Protein AF-A0A8S4QFK3-F1 (afdb_monomer)

Sequence (182 aa):
MARINTDIKVITSDFGVYIEEIRQGKLVLELCLGRWEDFDSLKEDFSSWMKATQQFLKGELSVETSLQEKRDQLLKYQTKHEEILKKQGDLDNISGKAQGLLQTSHTITQLTTNYQALISMSKEILRKLESYYGDHDKYDMHQKEFITWSETTKLNLLTLQDGVASKDDVGTKLAKLQAMQS

Foldseek 3Di:
DVVVVVVVVVVVVVVVVVVVVVVVVVVVVVVLVVLVVVLVVLLVVLVVVLVVLVCVLPPPPDPDDDLVVLVVVLVVLVVSLVVLVVCVVSLVVSVVSCVVSVDDPPVSVVSVVSSVVSNVSSVVSSVVSVVVSVVVVVVVVVVVVVVVLVVVVVVVVVVLVPDDDDPVSVVVVVVVVVVNVD

Solvent-accessible surface area (backbone atoms only — not comparable to full-atom values): 10123 Å² total; per-residue (Å²): 109,71,66,60,57,50,51,53,51,51,52,54,48,53,51,52,50,52,54,51,52,51,52,50,53,50,51,52,51,55,53,52,50,52,54,48,53,54,47,52,51,53,51,50,52,52,53,50,52,51,51,53,50,53,47,53,70,69,71,66,80,66,84,64,89,47,76,64,58,47,51,55,48,48,53,50,52,50,53,50,44,53,54,55,62,61,47,50,60,57,54,52,51,53,46,55,51,34,61,77,64,80,50,58,71,66,59,48,52,50,52,50,52,54,50,52,50,50,53,50,51,50,52,53,50,50,54,49,50,52,48,55,49,56,54,45,55,53,49,54,50,52,51,50,52,50,50,52,50,52,53,51,50,52,53,51,52,51,57,61,67,72,54,78,91,42,81,69,53,54,54,52,52,52,54,54,54,56,64,72,74,111

Mean predicted aligned error: 12.56 Å

Radius of gyration: 38.55 Å; Cα contacts (8 Å, |Δi|>4): 50; chains: 1; boun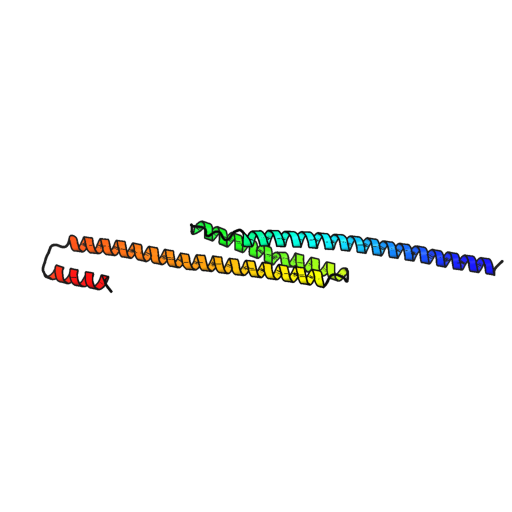ding box: 87×22×128 Å

Secondary structure (DSSP, 8-state):
-HHHHHHHHHHHHHHHHHHHHHHHHHHHHHHHHHHHHHHHHHHHHHHHHHHHHHHHHHH-----SSHHHHHHHHHHHHHHHHHHHHTHHHHHHHHHHHHHTT--HHHHHHHHHHHHHHHHHHHHHHHHHHHHHHHHHHHHHHHHHHHHHHHHHHHHHHHHHHS---HHHHHHHHHHHHHT--

pLDDT: mean 82.57, std 13.34, range [39.94, 97.12]

Nearest PDB structures (foldseek):
  3uum-assembly2_B  TM=8.202E-01  e=1.448E-01  Rattus norvegicus
  7ank-assembly1_A  TM=5.795E-01  e=1.719E-01  Homo sapiens
  3uun-assembly3_A  TM=5.774E-01  e=7.569E-01  Homo sapiens
  5j1i-assembly1_A  TM=5.671E-01  e=1.066E+00  Homo sapiens

Structure (mmCIF, N/CA/C/O backbone):
data_AF-A0A8S4QFK3-F1
#
_entry.id   AF-A0A8S4QFK3-F1
#
loop_
_atom_site.group_PDB
_atom_site.id
_atom_site.type_symbol
_atom_site.label_atom_id
_atom_site.label_alt_id
_atom_site.label_comp_id
_atom_site.label_asym_id
_atom_site.label_entity_id
_atom_site.label_seq_id
_atom_site.pdbx_PDB_ins_code
_atom_site.Cartn_x
_atom_site.Cartn_y
_atom_site.Cartn_z
_atom_site.occupancy
_atom_site.B_iso_or_equiv
_atom_site.auth_seq_id
_atom_site.auth_comp_id
_atom_site.auth_asym_id
_atom_site.auth_atom_id
_atom_site.pdbx_PDB_model_num
ATOM 1 N N . MET A 1 1 ? 44.178 5.356 -60.355 1.00 62.81 1 MET A N 1
ATOM 2 C CA . MET A 1 1 ? 42.944 4.553 -60.502 1.00 62.81 1 MET A CA 1
ATOM 3 C C . MET A 1 1 ? 42.789 3.499 -59.405 1.00 62.81 1 MET A C 1
ATOM 5 O O . MET A 1 1 ? 41.830 3.607 -58.659 1.00 62.81 1 MET A O 1
ATOM 9 N N . ALA A 1 2 ? 43.719 2.548 -59.224 1.00 76.81 2 ALA A N 1
ATOM 10 C CA . ALA A 1 2 ? 43.589 1.499 -58.194 1.00 76.81 2 ALA A CA 1
ATOM 11 C C . ALA A 1 2 ? 43.479 2.035 -56.750 1.00 76.81 2 ALA A C 1
ATOM 13 O O . ALA A 1 2 ? 42.593 1.615 -56.020 1.00 76.81 2 ALA A O 1
ATOM 14 N N . ARG A 1 3 ? 44.314 3.016 -56.370 1.00 82.94 3 ARG A N 1
ATOM 15 C CA . ARG A 1 3 ? 44.294 3.613 -55.020 1.00 82.94 3 ARG A CA 1
ATOM 16 C C . ARG A 1 3 ? 42.972 4.321 -54.696 1.00 82.94 3 ARG A C 1
ATOM 18 O O . ARG A 1 3 ? 42.375 4.034 -53.677 1.00 82.94 3 ARG A O 1
ATOM 25 N N . ILE A 1 4 ? 42.462 5.126 -55.632 1.00 88.06 4 ILE A N 1
ATOM 26 C CA . ILE A 1 4 ? 41.161 5.811 -55.509 1.00 88.06 4 ILE A CA 1
ATOM 27 C C . ILE A 1 4 ? 40.020 4.799 -55.322 1.00 88.06 4 ILE A C 1
ATOM 29 O O . ILE A 1 4 ? 39.132 5.018 -54.511 1.00 88.06 4 ILE A O 1
ATOM 33 N N . ASN A 1 5 ? 40.051 3.671 -56.039 1.00 87.81 5 ASN A N 1
ATOM 34 C CA . ASN A 1 5 ? 39.028 2.633 -55.901 1.00 87.81 5 ASN A CA 1
ATOM 35 C C . ASN A 1 5 ? 39.096 1.922 -54.536 1.00 87.81 5 ASN A C 1
ATOM 37 O O . ASN A 1 5 ? 38.069 1.533 -53.988 1.00 87.81 5 ASN A O 1
ATOM 41 N N . THR A 1 6 ? 40.298 1.764 -53.976 1.00 89.69 6 THR A N 1
ATOM 42 C CA . THR A 1 6 ? 40.486 1.269 -52.606 1.00 89.69 6 THR A CA 1
ATOM 43 C C . THR A 1 6 ? 39.965 2.275 -51.582 1.00 89.69 6 THR A C 1
ATOM 45 O O . THR A 1 6 ? 39.194 1.887 -50.710 1.00 89.69 6 THR A O 1
ATOM 48 N N . ASP A 1 7 ? 40.306 3.557 -51.725 1.00 89.81 7 ASP A N 1
ATOM 49 C CA . ASP A 1 7 ? 39.873 4.619 -50.809 1.00 89.81 7 ASP A CA 1
ATOM 50 C C . ASP A 1 7 ? 38.337 4.757 -50.805 1.00 89.81 7 ASP A C 1
ATOM 52 O O . ASP A 1 7 ? 37.721 4.821 -49.744 1.00 89.81 7 ASP A O 1
ATOM 56 N N . ILE A 1 8 ? 37.691 4.692 -51.980 1.00 91.25 8 ILE A N 1
ATOM 57 C CA . ILE A 1 8 ? 36.221 4.682 -52.109 1.00 91.25 8 ILE A CA 1
ATOM 58 C C . ILE A 1 8 ? 35.603 3.480 -51.382 1.00 91.25 8 ILE A C 1
ATOM 60 O O . ILE A 1 8 ? 34.583 3.634 -50.708 1.00 91.25 8 ILE A O 1
ATOM 64 N N . LYS A 1 9 ? 36.200 2.285 -51.492 1.00 91.56 9 LYS A N 1
ATOM 65 C CA . LYS A 1 9 ? 35.706 1.087 -50.792 1.00 91.56 9 LYS A CA 1
ATOM 66 C C . LYS A 1 9 ? 35.802 1.223 -49.275 1.00 91.56 9 LYS A C 1
ATOM 68 O O . LYS A 1 9 ? 34.844 0.863 -48.598 1.00 91.56 9 LYS A O 1
ATOM 73 N N . VAL A 1 10 ? 36.920 1.739 -48.761 1.00 93.44 10 VAL A N 1
ATOM 74 C CA . VAL A 1 10 ? 37.117 1.960 -47.317 1.00 93.44 10 VAL A CA 1
ATOM 75 C C . VAL A 1 10 ? 36.086 2.955 -46.798 1.00 93.44 10 VAL A C 1
ATOM 77 O O . VAL A 1 10 ? 35.313 2.618 -45.912 1.00 93.44 10 VAL A O 1
ATOM 80 N N . ILE A 1 11 ? 35.976 4.118 -47.442 1.00 92.88 11 ILE A N 1
ATOM 81 C CA . ILE A 1 11 ? 35.018 5.158 -47.052 1.00 92.88 11 ILE A CA 1
ATOM 82 C C . ILE A 1 11 ? 33.577 4.624 -47.077 1.00 92.88 11 ILE A C 1
ATOM 84 O O . ILE A 1 11 ? 32.814 4.864 -46.148 1.00 92.88 11 ILE A O 1
ATOM 88 N N . THR A 1 12 ? 33.198 3.865 -48.110 1.00 92.88 12 THR A N 1
ATOM 89 C CA . THR A 1 12 ? 31.848 3.277 -48.206 1.00 92.88 12 THR A CA 1
ATOM 90 C C . THR A 1 12 ? 31.585 2.269 -47.084 1.00 92.88 12 THR A C 1
ATOM 92 O O . THR A 1 12 ? 30.484 2.235 -46.538 1.00 92.88 12 THR A O 1
ATOM 95 N N . SER A 1 13 ? 32.590 1.463 -46.728 1.00 94.69 13 SER A N 1
ATOM 96 C CA . SER A 1 13 ? 32.510 0.527 -45.605 1.00 94.69 13 SER A CA 1
ATOM 97 C C . SER A 1 13 ? 32.336 1.267 -44.280 1.00 94.69 13 SER A C 1
ATOM 99 O O . SER A 1 13 ? 31.418 0.949 -43.528 1.00 94.69 13 SER A O 1
ATOM 101 N N . ASP A 1 14 ? 33.162 2.280 -44.023 1.00 94.88 14 ASP A N 1
ATOM 102 C CA . ASP A 1 14 ? 33.124 3.064 -42.786 1.00 94.88 14 ASP A CA 1
ATOM 103 C C . ASP A 1 14 ? 31.784 3.794 -42.638 1.00 94.88 14 ASP A C 1
ATOM 105 O O . ASP A 1 14 ? 31.151 3.722 -41.587 1.00 94.88 14 ASP A O 1
ATOM 109 N N . PHE A 1 15 ? 31.277 4.415 -43.710 1.00 94.69 15 PHE A N 1
ATOM 110 C CA . PHE A 1 15 ? 29.933 5.003 -43.713 1.00 94.69 15 PHE A CA 1
ATOM 111 C C . PHE A 1 15 ? 28.841 3.970 -43.415 1.00 94.69 15 PHE A C 1
ATOM 113 O O . PHE A 1 15 ? 27.904 4.278 -42.681 1.00 94.69 15 PHE A O 1
ATOM 120 N N . GLY A 1 16 ? 28.954 2.752 -43.952 1.00 95.56 16 GLY A N 1
ATOM 121 C CA . GLY A 1 16 ? 28.031 1.661 -43.642 1.00 95.56 16 GLY A CA 1
ATOM 122 C C . GLY A 1 16 ? 28.037 1.292 -42.157 1.00 95.56 16 GLY A C 1
ATOM 123 O O . GLY A 1 16 ? 26.971 1.141 -41.561 1.00 95.56 16 GLY A O 1
ATOM 124 N N . VAL A 1 17 ? 29.224 1.214 -41.547 1.00 96.00 17 VAL A N 1
ATOM 125 C CA . VAL A 1 17 ? 29.383 0.973 -40.105 1.00 96.00 17 VAL A CA 1
ATOM 126 C C . VAL A 1 17 ? 28.759 2.108 -39.292 1.00 96.00 17 VAL A C 1
ATOM 128 O O . VAL A 1 17 ? 27.936 1.836 -38.422 1.00 96.00 17 VAL A O 1
ATOM 131 N N . TYR A 1 18 ? 29.054 3.370 -39.619 1.00 95.56 18 TYR A N 1
ATOM 132 C CA . TYR A 1 18 ? 28.483 4.523 -38.913 1.00 95.56 18 TYR A CA 1
ATOM 133 C C . TYR A 1 18 ? 26.954 4.574 -38.987 1.00 95.56 18 TYR A C 1
ATOM 135 O O . TYR A 1 18 ? 26.298 4.904 -37.999 1.00 95.56 18 TYR A O 1
ATOM 143 N N . ILE A 1 19 ? 26.362 4.243 -40.139 1.00 96.12 19 ILE A N 1
ATOM 144 C CA . ILE A 1 19 ? 24.900 4.179 -40.277 1.00 96.12 19 ILE A CA 1
ATOM 145 C C . ILE A 1 19 ? 24.318 3.123 -39.333 1.00 96.12 19 ILE A C 1
ATOM 147 O O . ILE A 1 19 ? 23.308 3.387 -38.676 1.00 96.12 19 ILE A O 1
ATOM 151 N N . GLU A 1 20 ? 24.947 1.951 -39.236 1.00 96.06 20 GLU A N 1
ATOM 152 C CA . GLU A 1 20 ? 24.483 0.896 -38.336 1.00 96.06 20 GLU A CA 1
ATOM 153 C C . GLU A 1 20 ? 24.661 1.290 -36.863 1.00 96.06 20 GLU A C 1
ATOM 155 O O . GLU A 1 20 ? 23.731 1.117 -36.080 1.00 96.06 20 GLU A O 1
ATOM 160 N N . GLU A 1 21 ? 25.783 1.905 -36.484 1.00 96.12 21 GLU A N 1
ATOM 161 C CA . GLU A 1 21 ? 25.994 2.431 -35.128 1.00 96.12 21 GLU A CA 1
ATOM 162 C C . GLU A 1 21 ? 24.937 3.474 -34.740 1.00 96.12 21 GLU A C 1
ATOM 164 O O . GLU A 1 21 ? 24.362 3.399 -33.652 1.00 96.12 21 GLU A O 1
ATOM 169 N N . ILE A 1 22 ? 24.615 4.410 -35.641 1.00 96.62 22 ILE A N 1
ATOM 170 C CA . ILE A 1 22 ? 23.552 5.403 -35.425 1.00 96.62 22 ILE A CA 1
ATOM 171 C C . ILE A 1 22 ? 22.195 4.712 -35.262 1.00 96.62 22 ILE A C 1
ATOM 173 O O . ILE A 1 22 ? 21.415 5.080 -34.380 1.00 96.62 22 ILE A O 1
ATOM 177 N N . ARG A 1 23 ? 21.902 3.697 -36.083 1.00 96.56 23 ARG A N 1
ATOM 178 C CA . ARG A 1 23 ? 20.650 2.934 -35.998 1.00 96.56 23 ARG A CA 1
ATOM 179 C C . ARG A 1 23 ? 20.530 2.203 -34.660 1.00 96.56 23 ARG A C 1
ATOM 181 O O . ARG A 1 23 ? 19.461 2.231 -34.051 1.00 96.56 23 ARG A O 1
ATOM 188 N N . GLN A 1 24 ? 21.616 1.591 -34.191 1.00 96.44 24 GLN A N 1
ATOM 189 C CA . GLN A 1 24 ? 21.673 0.924 -32.889 1.00 96.44 24 GLN A CA 1
ATOM 190 C C . GLN A 1 24 ? 21.533 1.924 -31.739 1.00 96.44 24 GLN A C 1
ATOM 192 O O . GLN A 1 24 ? 20.736 1.704 -30.829 1.00 96.44 24 GLN A O 1
ATOM 197 N N . GLY A 1 25 ? 22.231 3.060 -31.806 1.00 94.62 25 GLY A N 1
ATOM 198 C CA . GLY A 1 25 ? 22.107 4.134 -30.820 1.00 94.62 25 GLY A CA 1
ATOM 199 C C . GLY A 1 25 ? 20.675 4.660 -30.718 1.00 94.62 25 GLY A C 1
ATOM 200 O O . GLY A 1 25 ? 20.142 4.792 -29.617 1.00 94.62 25 GLY A O 1
ATOM 201 N N . LYS A 1 26 ? 20.012 4.877 -31.861 1.00 95.94 26 LYS A N 1
ATOM 202 C CA . LYS A 1 26 ? 18.600 5.274 -31.907 1.00 95.94 26 LYS A CA 1
ATOM 203 C C . LYS A 1 26 ? 17.692 4.237 -31.239 1.00 95.94 26 LYS A C 1
ATOM 205 O O . LYS A 1 26 ? 16.870 4.614 -30.411 1.00 95.94 26 LYS A O 1
ATOM 210 N N . LEU A 1 27 ? 17.866 2.952 -31.552 1.00 95.94 27 LEU A N 1
ATOM 211 C CA . LEU A 1 27 ? 17.070 1.875 -30.954 1.00 95.94 27 LEU A CA 1
ATOM 212 C C . LEU A 1 27 ? 17.232 1.828 -29.428 1.00 95.94 27 LEU A C 1
ATOM 214 O O . LEU A 1 27 ? 16.252 1.688 -28.700 1.00 95.94 27 LEU A O 1
ATOM 218 N N . VAL A 1 28 ? 18.464 1.969 -28.933 1.00 92.75 28 VAL A N 1
ATOM 219 C CA . VAL A 1 28 ? 18.735 2.006 -27.490 1.00 92.75 28 VAL A CA 1
ATOM 220 C C . VAL A 1 28 ? 18.044 3.201 -26.835 1.00 92.75 28 VAL A C 1
ATOM 222 O O . VAL A 1 28 ? 17.436 3.037 -25.780 1.00 92.75 28 VAL A O 1
ATOM 225 N N . LEU A 1 29 ? 18.085 4.383 -27.457 1.00 92.00 29 LEU A N 1
ATOM 226 C CA . LEU A 1 29 ? 17.407 5.574 -26.937 1.00 92.00 29 LEU A CA 1
ATOM 227 C C . LEU A 1 29 ? 15.885 5.399 -26.877 1.00 92.00 29 LEU A C 1
ATOM 229 O O . LEU A 1 29 ? 15.287 5.736 -25.859 1.00 92.00 29 LEU A O 1
ATOM 233 N N . GLU A 1 30 ? 15.269 4.837 -27.918 1.00 95.06 30 GLU A N 1
ATOM 234 C CA . GLU A 1 30 ? 13.826 4.555 -27.945 1.00 95.06 30 GLU A CA 1
ATOM 235 C C . GLU A 1 30 ? 13.424 3.560 -26.842 1.00 95.06 30 GLU A C 1
ATOM 237 O O . GLU A 1 30 ? 12.437 3.774 -26.138 1.00 95.06 30 GLU A O 1
ATOM 242 N N . LEU A 1 31 ? 14.226 2.513 -26.616 1.00 91.56 31 LEU A N 1
ATOM 243 C CA . LEU A 1 31 ? 14.003 1.561 -25.522 1.00 91.56 31 LEU A CA 1
ATOM 244 C C . LEU A 1 31 ? 14.176 2.203 -24.139 1.00 91.56 31 LEU A C 1
ATOM 246 O O . LEU A 1 31 ? 13.404 1.912 -23.224 1.00 91.56 31 LEU A O 1
ATOM 250 N N . CYS A 1 32 ? 15.187 3.055 -23.967 1.00 89.56 32 CYS A N 1
ATOM 251 C CA . CYS A 1 32 ? 15.405 3.788 -22.721 1.00 89.56 32 CYS A CA 1
ATOM 252 C C . CYS A 1 32 ? 14.245 4.739 -22.421 1.00 89.56 32 CYS A C 1
ATOM 254 O O . CYS A 1 32 ? 13.808 4.798 -21.274 1.00 89.56 32 CYS A O 1
ATOM 256 N N . LEU A 1 33 ? 13.726 5.431 -23.439 1.00 91.88 33 LEU A N 1
ATOM 257 C CA . LEU A 1 33 ? 12.580 6.323 -23.298 1.00 91.88 33 LEU A CA 1
ATOM 258 C C . LEU A 1 33 ? 11.338 5.558 -22.827 1.00 91.88 33 LEU A C 1
ATOM 260 O O . LEU A 1 33 ? 10.762 5.927 -21.810 1.00 91.88 33 LEU A O 1
ATOM 264 N N . GLY A 1 34 ? 10.997 4.440 -23.477 1.00 93.38 34 GLY A N 1
ATOM 265 C CA . GLY A 1 34 ? 9.840 3.632 -23.069 1.00 93.38 34 GLY A CA 1
ATOM 266 C C . GLY A 1 34 ? 9.962 3.079 -21.642 1.00 93.38 34 GLY A C 1
ATOM 267 O O . GLY A 1 34 ? 9.007 3.100 -20.872 1.00 93.38 34 GLY A O 1
ATOM 268 N N . ARG A 1 35 ? 11.164 2.652 -21.227 1.00 90.62 35 ARG A N 1
ATOM 269 C CA . ARG A 1 35 ? 11.404 2.230 -19.832 1.00 90.62 35 ARG A CA 1
ATOM 270 C C . ARG A 1 35 ? 11.215 3.371 -18.834 1.00 90.62 35 ARG A C 1
ATOM 272 O O . ARG A 1 35 ? 10.794 3.119 -17.705 1.00 90.62 35 ARG A O 1
ATOM 279 N N . TRP A 1 36 ? 11.576 4.590 -19.227 1.00 91.31 36 TRP A N 1
ATOM 280 C CA . TRP A 1 36 ? 11.426 5.775 -18.393 1.00 91.31 36 TRP A CA 1
ATOM 281 C C . TRP A 1 36 ? 9.953 6.157 -18.226 1.00 91.31 36 TRP A C 1
ATOM 283 O O . TRP A 1 36 ? 9.517 6.404 -17.106 1.00 91.31 36 TRP A O 1
ATOM 293 N N . GLU A 1 37 ? 9.179 6.116 -19.311 1.00 93.00 37 GLU A N 1
ATOM 294 C CA . GLU A 1 37 ? 7.729 6.352 -19.297 1.00 93.00 37 GLU A CA 1
ATOM 295 C C . GLU A 1 37 ? 6.998 5.341 -18.399 1.00 93.00 37 GLU A C 1
ATOM 297 O O . GLU A 1 37 ? 6.219 5.735 -17.529 1.00 93.00 37 GLU A O 1
ATOM 302 N N . ASP A 1 38 ? 7.319 4.049 -18.531 1.00 92.69 38 ASP A N 1
ATOM 303 C CA . ASP A 1 38 ? 6.793 2.991 -17.659 1.00 92.69 38 ASP A CA 1
ATOM 304 C C . ASP A 1 38 ? 7.093 3.259 -16.176 1.00 92.69 38 ASP A C 1
ATOM 306 O O . ASP A 1 38 ? 6.248 3.056 -15.301 1.00 92.69 38 ASP A O 1
ATOM 310 N N . PHE A 1 39 ? 8.333 3.653 -15.875 1.00 91.81 39 PHE A N 1
ATOM 311 C CA . PHE A 1 39 ? 8.762 3.937 -14.511 1.00 91.81 39 PHE A CA 1
ATOM 312 C C . PHE A 1 39 ? 8.027 5.149 -13.933 1.00 91.81 39 PHE A C 1
ATOM 314 O O . PHE A 1 39 ? 7.538 5.084 -12.801 1.00 91.81 39 PHE A O 1
ATOM 321 N N . ASP A 1 40 ? 7.932 6.235 -14.699 1.00 91.81 40 ASP A N 1
ATOM 322 C CA . ASP A 1 40 ? 7.261 7.453 -14.260 1.00 91.81 40 ASP A CA 1
ATOM 323 C C . ASP A 1 40 ? 5.765 7.214 -14.024 1.00 91.81 40 ASP A C 1
ATOM 325 O O . ASP A 1 40 ? 5.257 7.631 -12.981 1.00 91.81 40 ASP A O 1
ATOM 329 N N . SER A 1 41 ? 5.093 6.451 -14.893 1.00 94.94 41 SER A N 1
ATOM 330 C CA . SER A 1 41 ? 3.690 6.061 -14.698 1.00 94.94 41 SER A CA 1
ATOM 331 C C . SER A 1 41 ? 3.489 5.257 -13.408 1.00 94.94 41 SER A C 1
ATOM 333 O O . SER A 1 41 ? 2.666 5.630 -12.572 1.00 94.94 41 SER A O 1
ATOM 335 N N . LEU A 1 42 ? 4.288 4.207 -13.176 1.00 93.00 42 LEU A N 1
ATOM 336 C CA . LEU A 1 42 ? 4.171 3.391 -11.959 1.00 93.00 42 LEU A CA 1
ATOM 337 C C . LEU A 1 42 ? 4.435 4.200 -10.684 1.00 93.00 42 LEU A C 1
ATOM 339 O O . LEU A 1 42 ? 3.771 4.016 -9.660 1.00 93.00 42 LEU A O 1
ATOM 343 N N . LYS A 1 43 ? 5.409 5.111 -10.739 1.00 92.75 43 LYS A N 1
ATOM 344 C CA . LYS A 1 43 ? 5.730 6.023 -9.640 1.00 92.75 43 LYS A CA 1
ATOM 345 C C . LYS A 1 43 ? 4.554 6.946 -9.320 1.00 92.75 43 LYS A C 1
ATOM 347 O O . LYS A 1 43 ? 4.259 7.164 -8.138 1.00 92.75 43 LYS A O 1
ATOM 352 N N . GLU A 1 44 ? 3.918 7.524 -10.334 1.00 94.94 44 GLU A N 1
ATOM 353 C CA . GLU A 1 44 ? 2.772 8.421 -10.164 1.00 94.94 44 GLU A CA 1
ATOM 354 C C . GLU A 1 44 ? 1.556 7.693 -9.591 1.00 94.94 44 GLU A C 1
ATOM 356 O O . GLU A 1 44 ? 0.952 8.185 -8.629 1.00 94.94 44 GLU A O 1
ATOM 361 N N . ASP A 1 45 ? 1.262 6.495 -10.093 1.00 96.00 45 ASP A N 1
ATOM 362 C CA . ASP A 1 45 ? 0.176 5.649 -9.596 1.00 96.00 45 ASP A CA 1
ATOM 363 C C . ASP A 1 45 ? 0.384 5.290 -8.122 1.00 96.00 45 ASP A C 1
ATOM 365 O O . ASP A 1 45 ? -0.500 5.494 -7.282 1.00 96.00 45 ASP A O 1
ATOM 369 N N . PHE A 1 46 ? 1.589 4.832 -7.769 1.00 95.75 46 PHE A N 1
ATOM 370 C CA . PHE A 1 46 ? 1.926 4.477 -6.392 1.00 95.75 46 PHE A CA 1
ATOM 371 C C . PHE A 1 46 ? 1.873 5.692 -5.458 1.00 95.75 46 PHE A C 1
ATOM 373 O O . PHE A 1 46 ? 1.331 5.622 -4.352 1.00 95.75 46 PHE A O 1
ATOM 380 N N . SER A 1 47 ? 2.372 6.843 -5.913 1.00 94.38 47 SER A N 1
ATOM 381 C CA . SER A 1 47 ? 2.321 8.096 -5.152 1.00 94.38 47 SER A CA 1
ATOM 382 C C . SER A 1 47 ? 0.888 8.570 -4.914 1.00 94.38 47 SER A C 1
ATOM 384 O O . SER A 1 47 ? 0.559 9.046 -3.823 1.00 94.38 47 SER A O 1
ATOM 386 N N . SER A 1 48 ? 0.024 8.432 -5.917 1.00 96.00 48 SER A N 1
ATOM 387 C CA . SER A 1 48 ? -1.392 8.790 -5.826 1.00 96.00 48 SER A CA 1
ATOM 388 C C . SER A 1 48 ? -2.137 7.862 -4.869 1.00 96.00 48 SER A C 1
ATOM 390 O O . SER A 1 48 ? -2.856 8.339 -3.987 1.00 96.00 48 SER A O 1
ATOM 392 N N . TRP A 1 49 ? -1.887 6.552 -4.952 1.00 97.00 49 TRP A N 1
ATOM 393 C CA . TRP A 1 49 ? -2.433 5.572 -4.012 1.00 97.00 49 TRP A CA 1
ATOM 394 C C . TRP A 1 49 ? -1.979 5.838 -2.566 1.00 97.00 49 TRP A C 1
ATOM 396 O O . TRP A 1 49 ? -2.806 5.801 -1.647 1.00 97.00 49 TRP A O 1
ATOM 406 N N . MET A 1 50 ? -0.702 6.180 -2.345 1.00 95.31 50 MET A N 1
ATOM 407 C CA . MET A 1 50 ? -0.202 6.549 -1.014 1.00 95.31 50 MET A CA 1
ATOM 408 C C . MET A 1 50 ? -0.928 7.776 -0.457 1.00 95.31 50 MET A C 1
ATOM 410 O O . MET A 1 50 ? -1.339 7.770 0.703 1.00 95.31 50 MET A O 1
ATOM 414 N N . LYS A 1 51 ? -1.129 8.821 -1.274 1.00 94.50 51 LYS A N 1
ATOM 415 C CA . LYS A 1 51 ? -1.859 10.031 -0.860 1.00 94.50 51 LYS A CA 1
ATOM 416 C C . LYS A 1 51 ? -3.306 9.720 -0.482 1.00 94.50 51 LYS A C 1
ATOM 418 O O . LYS A 1 51 ? -3.754 10.159 0.576 1.00 94.50 51 LYS A O 1
ATOM 423 N N . ALA A 1 52 ? -4.014 8.948 -1.306 1.00 94.38 52 ALA A N 1
ATOM 424 C CA . ALA A 1 52 ? -5.393 8.547 -1.035 1.00 94.38 52 ALA A CA 1
ATOM 425 C C . ALA A 1 52 ? -5.495 7.719 0.256 1.00 94.38 52 ALA A C 1
ATOM 427 O O . ALA A 1 52 ? -6.326 7.992 1.121 1.00 94.38 52 ALA A O 1
ATOM 428 N N . THR A 1 53 ? -4.586 6.761 0.442 1.00 93.38 53 THR A N 1
ATOM 429 C CA . THR A 1 53 ? -4.541 5.935 1.654 1.00 93.38 53 THR A CA 1
ATOM 430 C C . THR A 1 53 ? -4.192 6.759 2.892 1.00 93.38 53 THR A C 1
ATOM 432 O O . THR A 1 53 ? -4.789 6.571 3.949 1.00 93.38 53 THR A O 1
ATOM 435 N N . GLN A 1 54 ? -3.285 7.729 2.776 1.00 91.31 54 GLN A N 1
ATOM 436 C CA . GLN A 1 54 ? -2.978 8.643 3.871 1.00 91.31 54 GLN A CA 1
ATOM 437 C C . GLN A 1 54 ? -4.197 9.488 4.268 1.00 91.31 54 GLN A C 1
ATOM 439 O O . GLN A 1 54 ? -4.418 9.707 5.458 1.00 91.31 54 GLN A O 1
ATOM 444 N N . GLN A 1 55 ? -4.977 9.974 3.299 1.00 91.19 55 GLN A N 1
ATOM 445 C CA . GLN A 1 55 ? -6.211 10.719 3.571 1.00 91.19 55 GLN A CA 1
ATOM 446 C C . GLN A 1 55 ? -7.246 9.844 4.276 1.00 91.19 55 GLN A C 1
ATOM 448 O O . GLN A 1 55 ? -7.792 10.269 5.290 1.00 91.19 55 GLN A O 1
ATOM 453 N N . PHE A 1 56 ? -7.443 8.611 3.801 1.00 89.75 56 PHE A N 1
ATOM 454 C CA . PHE A 1 56 ? -8.313 7.627 4.444 1.00 89.75 56 PHE A CA 1
ATOM 455 C C . PHE A 1 56 ? -7.931 7.407 5.915 1.00 89.75 56 PHE A C 1
ATOM 457 O O . PHE A 1 56 ? -8.753 7.564 6.813 1.00 89.75 56 PHE A O 1
ATOM 464 N N . LEU A 1 57 ? -6.647 7.138 6.175 1.00 87.44 57 LEU A N 1
ATOM 465 C CA . LEU A 1 57 ? -6.148 6.894 7.527 1.00 87.44 57 LEU A CA 1
ATOM 466 C C . LEU A 1 57 ? -6.339 8.106 8.459 1.00 87.44 57 LEU A C 1
ATOM 468 O O . LEU A 1 57 ? -6.587 7.920 9.647 1.00 87.44 57 LEU A O 1
ATOM 472 N N . LYS A 1 58 ? -6.254 9.336 7.935 1.00 84.44 58 LYS A N 1
ATOM 473 C CA . LYS A 1 58 ? -6.459 10.570 8.713 1.00 84.44 58 LYS A CA 1
ATOM 474 C C . LYS A 1 58 ? -7.931 10.944 8.914 1.00 84.4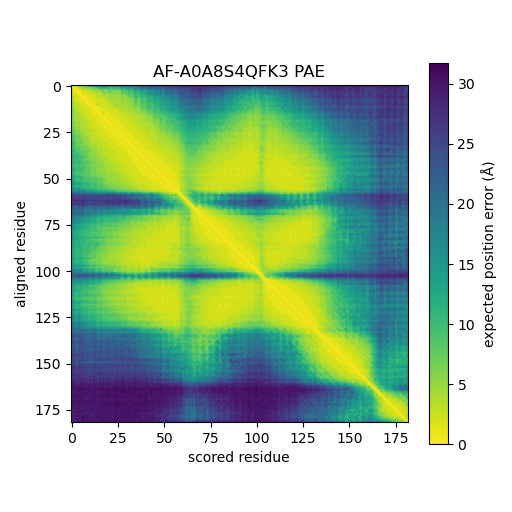4 58 LYS A C 1
ATOM 476 O O . LYS A 1 58 ? -8.237 11.606 9.899 1.00 84.44 58 LYS A O 1
ATOM 481 N N . GLY A 1 59 ? -8.805 10.591 7.974 1.00 75.06 59 GLY A N 1
ATOM 482 C CA . GLY A 1 59 ? -10.183 11.084 7.926 1.00 75.06 59 GLY A CA 1
ATOM 483 C C . GLY A 1 59 ? -11.182 10.327 8.801 1.00 75.06 59 GLY A C 1
ATOM 484 O O . GLY A 1 59 ? -12.196 10.905 9.168 1.00 75.06 59 GLY A O 1
ATOM 485 N N . GLU A 1 60 ? -10.912 9.066 9.147 1.00 62.66 60 GLU A N 1
ATOM 486 C CA . GLU A 1 60 ? -11.946 8.152 9.668 1.00 62.66 60 GLU A CA 1
ATOM 487 C C . GLU A 1 60 ? -11.834 7.777 11.152 1.00 62.66 60 GLU A C 1
ATOM 489 O O . GLU A 1 60 ? -12.527 6.878 11.618 1.00 62.66 60 GLU A O 1
ATOM 494 N N . LEU A 1 61 ? -11.019 8.486 11.935 1.00 62.34 61 LEU A N 1
ATOM 495 C CA . LEU A 1 61 ? -11.046 8.384 13.400 1.00 62.34 61 LEU A CA 1
ATOM 496 C C . LEU A 1 61 ? -12.188 9.244 13.985 1.00 62.34 61 LEU A C 1
ATOM 498 O O . LEU A 1 61 ? -11.949 10.105 14.831 1.00 62.34 61 LEU A O 1
ATOM 502 N N . SER A 1 62 ? -13.432 9.049 13.532 1.00 56.53 62 SER A N 1
ATOM 503 C CA . SER A 1 62 ? -14.603 9.502 14.293 1.00 56.53 62 SER A CA 1
ATOM 504 C C . SER A 1 62 ? -14.814 8.557 15.472 1.00 56.53 62 SER A C 1
ATOM 506 O O . SER A 1 62 ? -14.661 7.340 15.362 1.00 56.53 62 SER A O 1
ATOM 508 N N . VAL A 1 63 ? -15.111 9.129 16.638 1.00 55.00 63 VAL A N 1
ATOM 509 C CA . VAL A 1 63 ? -15.462 8.365 17.836 1.00 55.00 63 VAL A CA 1
ATOM 510 C C . VAL A 1 63 ? -16.883 7.854 17.635 1.00 55.00 63 VAL A C 1
ATOM 512 O O . VAL A 1 63 ? -17.847 8.536 17.972 1.00 55.00 63 VAL A O 1
ATOM 515 N N . GLU A 1 64 ? -17.006 6.676 17.031 1.00 58.34 64 GLU A N 1
ATOM 516 C CA . GLU A 1 64 ? -18.294 6.004 16.874 1.00 58.34 64 GLU A CA 1
ATOM 517 C C . GLU A 1 64 ? -18.922 5.735 18.250 1.00 58.34 64 GLU A C 1
ATOM 519 O O . GLU A 1 64 ? -18.222 5.489 19.242 1.00 58.34 64 GLU A O 1
ATOM 524 N N . THR A 1 65 ? -20.248 5.835 18.337 1.00 59.56 65 THR A N 1
ATOM 525 C CA . THR A 1 65 ? -20.970 5.789 19.621 1.00 59.56 65 THR A CA 1
ATOM 526 C C . THR A 1 65 ? -21.435 4.384 19.987 1.00 59.56 65 THR A C 1
ATOM 528 O O . THR A 1 65 ? -21.631 4.119 21.172 1.00 59.56 65 THR A O 1
ATOM 531 N N . SER A 1 66 ? -21.538 3.460 19.024 1.00 63.38 66 SER A N 1
ATOM 532 C CA . SER A 1 66 ? -21.904 2.065 19.290 1.00 63.38 66 SER A CA 1
ATOM 533 C C . SER A 1 66 ? -20.723 1.087 19.190 1.00 63.38 66 SER A C 1
ATOM 535 O O . SER A 1 66 ? -19.755 1.285 18.453 1.00 63.38 66 SER A O 1
ATOM 537 N N . LEU A 1 67 ? -20.812 -0.025 19.932 1.00 66.00 67 LEU A N 1
ATOM 538 C CA . LEU A 1 67 ? -19.824 -1.112 19.898 1.00 66.00 67 LEU A CA 1
ATOM 539 C C . LEU A 1 67 ? -19.736 -1.777 18.514 1.00 66.00 67 LEU A C 1
ATOM 541 O O . LEU A 1 67 ? -18.660 -2.212 18.106 1.00 66.00 67 LEU A O 1
ATOM 545 N N . GLN A 1 68 ? -20.863 -1.861 17.800 1.00 70.50 68 GLN A N 1
ATOM 546 C CA . GLN A 1 68 ? -20.936 -2.494 16.486 1.00 70.50 68 GLN A CA 1
ATOM 547 C C . GLN A 1 68 ? -20.214 -1.655 15.424 1.00 70.50 68 GLN A C 1
ATOM 549 O O . GLN A 1 68 ? -19.353 -2.186 14.728 1.00 70.50 68 GLN A O 1
ATOM 554 N N . GLU A 1 69 ? -20.461 -0.343 15.381 1.00 73.62 69 GLU A N 1
ATOM 555 C CA . GLU A 1 69 ? -19.775 0.578 14.459 1.00 73.62 69 GLU A CA 1
ATOM 556 C C . GLU A 1 69 ? -18.254 0.569 14.675 1.00 73.62 69 GLU A C 1
ATOM 558 O O . GLU A 1 69 ? -17.490 0.549 13.713 1.00 73.62 69 GLU A O 1
ATOM 563 N N . LYS A 1 70 ? -17.791 0.478 15.931 1.00 70.44 70 LYS A N 1
ATOM 564 C CA . LYS A 1 70 ? -16.356 0.347 16.244 1.00 70.44 70 LYS A CA 1
ATOM 565 C C . LYS A 1 70 ? -15.748 -0.974 15.774 1.00 70.44 70 LYS A C 1
ATOM 567 O O . LYS A 1 70 ? -14.595 -0.987 15.345 1.00 70.44 70 LYS A O 1
ATOM 572 N N . ARG A 1 71 ? -16.483 -2.090 15.864 1.00 74.38 71 ARG A N 1
ATOM 573 C CA . ARG A 1 71 ? -16.020 -3.388 15.335 1.00 74.38 71 ARG A CA 1
ATOM 574 C C . ARG A 1 71 ? -15.889 -3.341 13.819 1.00 74.38 71 ARG A C 1
ATOM 576 O O . ARG A 1 71 ? -14.877 -3.791 13.285 1.00 74.38 71 ARG A O 1
ATO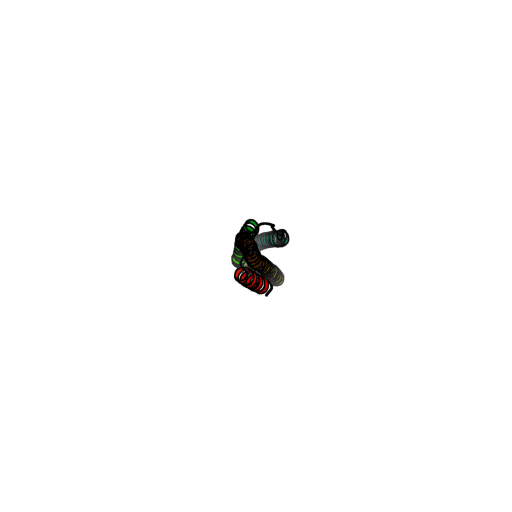M 583 N N . ASP A 1 72 ? -16.871 -2.749 13.152 1.00 80.75 72 ASP A N 1
ATOM 584 C CA . ASP A 1 72 ? -16.863 -2.589 11.700 1.00 80.75 72 ASP A CA 1
ATOM 585 C C . ASP A 1 72 ? -15.722 -1.652 11.261 1.00 80.75 72 ASP A C 1
ATOM 587 O O . ASP A 1 72 ? -14.996 -1.951 10.310 1.00 80.75 72 ASP A O 1
ATOM 591 N N . GLN A 1 73 ? -15.476 -0.573 12.015 1.00 82.44 73 GLN A N 1
ATOM 592 C CA . GLN A 1 73 ? -14.327 0.318 11.832 1.00 82.44 73 GLN A CA 1
ATOM 593 C C . GLN A 1 73 ? -12.999 -0.434 12.013 1.00 82.44 73 GLN A C 1
ATOM 595 O O . GLN A 1 73 ? -12.124 -0.338 11.154 1.00 82.44 73 GLN A O 1
ATOM 600 N N . LEU A 1 74 ? -12.840 -1.232 13.074 1.00 82.31 74 LEU A N 1
ATOM 601 C CA . LEU A 1 74 ? -11.625 -2.024 13.295 1.00 82.31 74 LEU A CA 1
ATOM 602 C C . LEU A 1 74 ? -11.359 -2.983 12.128 1.00 82.31 74 LEU A C 1
ATOM 604 O O . LEU A 1 74 ? -10.255 -2.981 11.584 1.00 82.31 74 LEU A O 1
ATOM 608 N N . LEU A 1 75 ? -12.369 -3.743 11.694 1.00 83.44 75 LEU A N 1
ATOM 609 C CA . LEU A 1 75 ? -12.246 -4.671 10.566 1.00 83.44 75 LEU A CA 1
ATOM 610 C C . LEU A 1 75 ? -11.863 -3.942 9.270 1.00 83.44 75 LEU A C 1
ATOM 612 O O . LEU A 1 75 ? -11.005 -4.401 8.509 1.00 83.44 75 LEU A O 1
ATOM 616 N N . LYS A 1 76 ? -12.466 -2.774 9.028 1.00 88.38 76 LYS A N 1
ATOM 617 C CA . LYS A 1 76 ? -12.154 -1.926 7.875 1.00 88.38 76 LYS A CA 1
ATOM 618 C C . LYS A 1 76 ? -10.696 -1.467 7.892 1.00 88.38 76 LYS A C 1
ATOM 620 O O . LYS A 1 76 ? -10.006 -1.578 6.877 1.00 88.38 76 LYS A O 1
ATOM 625 N N . TYR A 1 77 ? -10.204 -0.996 9.036 1.00 87.31 77 TYR A N 1
ATOM 626 C CA . TYR A 1 77 ? -8.814 -0.567 9.185 1.00 87.31 77 TYR A CA 1
ATOM 627 C C . TYR A 1 77 ? -7.822 -1.736 9.125 1.00 87.31 77 TYR A C 1
ATOM 629 O O . TYR A 1 77 ? -6.737 -1.563 8.572 1.00 87.31 77 TYR A O 1
ATOM 637 N N . GLN A 1 78 ? -8.184 -2.926 9.616 1.00 86.31 78 GLN A N 1
ATOM 638 C CA . GLN A 1 78 ? -7.372 -4.144 9.477 1.00 86.31 78 GLN A CA 1
ATOM 639 C C . GLN A 1 78 ? -7.247 -4.549 8.008 1.00 86.31 78 GLN A C 1
ATOM 641 O O . GLN A 1 78 ? -6.139 -4.722 7.504 1.00 86.31 78 GLN A O 1
ATOM 646 N N . THR A 1 79 ? -8.370 -4.579 7.288 1.00 89.69 79 THR A N 1
ATOM 647 C CA . THR A 1 79 ? -8.392 -4.853 5.844 1.00 89.69 79 THR A CA 1
ATOM 648 C C . THR A 1 79 ? -7.537 -3.839 5.084 1.00 89.69 79 THR A C 1
ATOM 650 O O . THR A 1 79 ? -6.732 -4.208 4.226 1.00 89.69 79 THR A O 1
ATOM 653 N N . LYS A 1 80 ? -7.651 -2.547 5.429 1.00 90.19 80 LYS A N 1
ATOM 654 C CA . LYS A 1 80 ? -6.826 -1.503 4.815 1.00 90.19 80 LYS A CA 1
ATOM 655 C C . LYS A 1 80 ? -5.344 -1.678 5.140 1.00 90.19 80 LYS A C 1
ATOM 657 O O . LYS A 1 80 ? -4.508 -1.458 4.267 1.00 90.19 80 LYS A O 1
ATOM 662 N N . HIS A 1 81 ? -5.003 -2.082 6.361 1.00 90.75 81 HIS A N 1
ATOM 663 C CA . HIS A 1 81 ? -3.625 -2.367 6.749 1.00 90.75 81 HIS A CA 1
ATOM 664 C C . HIS A 1 81 ? -3.029 -3.517 5.933 1.00 90.75 81 HIS A C 1
ATOM 666 O O . HIS A 1 81 ? -1.912 -3.400 5.434 1.00 90.75 81 HIS A O 1
ATOM 672 N N . GLU A 1 82 ? -3.782 -4.596 5.728 1.00 90.94 82 GLU A N 1
ATOM 673 C CA . GLU A 1 82 ? -3.350 -5.702 4.873 1.00 90.94 82 GLU A CA 1
ATOM 674 C C . GLU A 1 82 ? -3.151 -5.269 3.417 1.00 90.94 82 GLU A C 1
ATOM 676 O O . GLU A 1 82 ? -2.168 -5.665 2.790 1.00 90.94 82 GLU A O 1
ATOM 681 N N . GLU A 1 83 ? -4.053 -4.444 2.873 1.00 93.12 83 GLU A N 1
ATOM 682 C CA . GLU A 1 83 ? -3.889 -3.855 1.539 1.00 93.12 83 GLU A CA 1
ATOM 683 C C . GLU A 1 83 ? -2.597 -3.036 1.463 1.00 93.12 83 GLU A C 1
ATOM 685 O O . GLU A 1 83 ? -1.834 -3.192 0.509 1.00 93.12 83 GLU A O 1
ATOM 690 N N . ILE A 1 84 ? -2.323 -2.218 2.489 1.00 93.94 84 ILE A N 1
ATOM 691 C CA . ILE A 1 84 ? -1.082 -1.450 2.580 1.00 93.94 84 ILE A CA 1
ATOM 692 C C . ILE A 1 84 ? 0.105 -2.398 2.516 1.00 93.94 84 ILE A C 1
ATOM 694 O O . ILE A 1 84 ? 0.929 -2.216 1.639 1.00 93.94 84 ILE A O 1
ATOM 698 N N . LEU A 1 85 ? 0.175 -3.437 3.352 1.00 92.06 85 LEU A N 1
ATOM 699 C CA . LEU A 1 85 ? 1.314 -4.363 3.359 1.00 92.06 85 LEU A CA 1
ATOM 700 C C . LEU A 1 85 ? 1.520 -5.079 2.015 1.00 92.06 85 LEU A C 1
ATOM 702 O O . LEU A 1 85 ? 2.660 -5.252 1.583 1.00 92.06 85 LEU A O 1
ATOM 706 N N . LYS A 1 86 ? 0.436 -5.456 1.324 1.00 93.94 86 LYS A N 1
ATOM 707 C CA . LYS A 1 86 ? 0.507 -6.102 -0.000 1.00 93.94 86 LYS A CA 1
ATOM 708 C C . LYS A 1 86 ? 1.117 -5.190 -1.068 1.00 93.94 86 LYS A C 1
ATOM 710 O O . LYS A 1 86 ? 1.744 -5.692 -1.999 1.00 93.94 86 LYS A O 1
ATOM 715 N N . LYS A 1 87 ? 1.004 -3.866 -0.918 1.00 93.69 87 LYS A N 1
ATOM 716 C CA . LYS A 1 87 ? 1.607 -2.883 -1.832 1.00 93.69 87 LYS A CA 1
ATOM 717 C C . LYS A 1 87 ? 3.133 -2.800 -1.755 1.00 93.69 87 LYS A C 1
ATOM 719 O O . LYS A 1 87 ? 3.730 -2.134 -2.597 1.00 93.69 87 LYS A O 1
ATOM 724 N N . GLN A 1 88 ? 3.779 -3.527 -0.840 1.00 93.06 88 GLN A N 1
ATOM 725 C CA . GLN A 1 88 ? 5.238 -3.684 -0.841 1.00 93.06 88 GLN A CA 1
ATOM 726 C C . GLN A 1 88 ? 5.748 -4.242 -2.180 1.00 93.06 88 GLN A C 1
ATOM 728 O O . GLN A 1 88 ? 6.755 -3.758 -2.684 1.00 93.06 88 GLN A O 1
ATOM 733 N N . GLY A 1 89 ? 5.024 -5.186 -2.796 1.00 93.50 89 GLY A N 1
ATOM 734 C CA . GLY A 1 89 ? 5.423 -5.752 -4.090 1.00 93.50 89 GLY A CA 1
ATOM 735 C C . GLY A 1 89 ? 5.466 -4.716 -5.220 1.00 93.50 89 GLY A C 1
ATOM 736 O O . GLY A 1 89 ? 6.345 -4.771 -6.079 1.00 93.50 89 GLY A O 1
ATOM 737 N N . ASP A 1 90 ? 4.571 -3.725 -5.187 1.00 93.88 90 ASP A N 1
ATOM 738 C CA . ASP A 1 90 ? 4.566 -2.627 -6.159 1.00 93.88 90 ASP A CA 1
ATOM 739 C C . ASP A 1 90 ? 5.799 -1.729 -5.966 1.00 93.88 90 ASP A C 1
ATOM 741 O O . ASP A 1 90 ? 6.446 -1.349 -6.942 1.00 93.88 90 ASP A O 1
ATOM 745 N N . LEU A 1 91 ? 6.169 -1.439 -4.712 1.00 94.44 91 LEU A N 1
ATOM 746 C CA . LEU A 1 91 ? 7.381 -0.681 -4.389 1.00 94.44 91 LEU A CA 1
ATOM 747 C C . LEU A 1 91 ? 8.649 -1.421 -4.842 1.00 94.44 91 LEU A C 1
ATOM 749 O O . LEU A 1 91 ? 9.546 -0.801 -5.417 1.00 94.44 91 LEU A O 1
ATOM 753 N N . ASP A 1 92 ? 8.708 -2.737 -4.638 1.00 93.88 92 ASP A N 1
ATOM 754 C CA . ASP A 1 92 ? 9.835 -3.572 -5.065 1.00 93.88 92 ASP A CA 1
ATOM 755 C C . ASP A 1 92 ? 9.968 -3.578 -6.599 1.00 93.88 92 ASP A C 1
ATOM 757 O O . ASP A 1 92 ? 11.070 -3.427 -7.134 1.00 93.88 92 ASP A O 1
ATOM 761 N N . ASN A 1 93 ? 8.845 -3.658 -7.322 1.00 93.06 93 ASN A N 1
ATOM 762 C CA . ASN A 1 93 ? 8.809 -3.555 -8.784 1.00 93.06 93 ASN A CA 1
ATOM 763 C C . ASN A 1 93 ? 9.302 -2.182 -9.282 1.00 93.06 93 ASN A C 1
ATOM 765 O O . ASN A 1 93 ? 10.137 -2.108 -10.188 1.00 93.06 93 ASN A O 1
ATOM 769 N N . ILE A 1 94 ? 8.838 -1.090 -8.664 1.00 92.12 94 ILE A N 1
ATOM 770 C CA . ILE A 1 94 ? 9.287 0.276 -8.983 1.00 92.12 94 ILE A CA 1
ATOM 771 C C . ILE A 1 94 ? 10.795 0.420 -8.729 1.00 92.12 94 ILE A C 1
ATOM 773 O O . ILE A 1 94 ? 11.512 0.970 -9.567 1.00 92.12 94 ILE A O 1
ATOM 777 N N . SER A 1 95 ? 11.296 -0.124 -7.616 1.00 91.50 95 SER A N 1
ATOM 778 C CA . SER A 1 95 ? 12.726 -0.130 -7.288 1.00 91.50 95 SER A CA 1
ATOM 779 C C . SER A 1 95 ? 13.554 -0.914 -8.312 1.00 91.50 95 SER A C 1
ATOM 781 O O . SER A 1 95 ? 14.617 -0.450 -8.730 1.00 91.50 95 SER A O 1
ATOM 783 N N . GLY A 1 96 ? 13.068 -2.075 -8.763 1.00 90.81 96 GLY A N 1
ATOM 784 C CA . GLY A 1 96 ? 13.730 -2.870 -9.800 1.00 90.81 96 GLY A CA 1
ATOM 785 C C . GLY A 1 96 ? 13.828 -2.131 -11.138 1.00 90.81 96 GLY A C 1
ATOM 786 O O . GLY A 1 96 ? 14.892 -2.106 -11.762 1.00 90.81 96 GLY A O 1
ATOM 787 N N . LYS A 1 97 ? 12.746 -1.460 -11.556 1.00 88.62 97 LYS A N 1
ATOM 788 C CA . LYS A 1 97 ? 12.734 -0.634 -12.777 1.00 88.62 97 LYS A CA 1
ATOM 789 C C . LYS A 1 97 ? 13.671 0.572 -12.670 1.00 88.62 97 LYS A C 1
ATOM 791 O O . LYS A 1 97 ? 14.431 0.815 -13.604 1.00 88.62 97 LYS A O 1
ATOM 796 N N . ALA A 1 98 ? 13.690 1.264 -11.529 1.00 88.44 98 ALA A N 1
ATOM 797 C CA . ALA A 1 98 ? 14.632 2.357 -11.270 1.00 88.44 98 ALA A CA 1
ATOM 798 C C . ALA A 1 98 ? 16.096 1.913 -11.382 1.00 88.44 98 ALA A C 1
ATOM 800 O O . ALA A 1 98 ? 16.905 2.575 -12.030 1.00 88.44 98 ALA A O 1
ATOM 801 N N . GLN A 1 99 ? 16.446 0.762 -10.800 1.00 85.81 99 GLN A N 1
ATOM 802 C CA . GLN A 1 99 ? 17.811 0.239 -10.878 1.00 85.81 99 GLN A CA 1
ATOM 803 C C . GLN A 1 99 ? 18.236 -0.034 -12.329 1.00 85.81 99 GLN A C 1
ATOM 805 O O . GLN A 1 99 ? 19.366 0.276 -12.708 1.00 85.81 99 GLN A O 1
ATOM 810 N N . GLY A 1 100 ? 17.318 -0.543 -13.158 1.00 81.38 100 GLY A N 1
ATOM 811 C CA . GLY A 1 100 ? 17.539 -0.754 -14.591 1.00 81.38 100 GLY A CA 1
ATOM 812 C C . GLY A 1 100 ? 17.742 0.530 -15.405 1.00 81.38 100 GLY A C 1
ATOM 813 O O . GLY A 1 100 ? 18.280 0.465 -16.510 1.00 81.38 100 GLY A O 1
ATOM 814 N N . LEU A 1 101 ? 17.348 1.685 -14.864 1.00 81.56 101 LEU A N 1
ATOM 815 C CA . LEU A 1 101 ? 17.535 3.005 -15.466 1.00 81.56 101 LEU A CA 1
ATOM 816 C C . LEU A 1 101 ? 18.822 3.709 -14.991 1.00 81.56 101 LEU A C 1
ATOM 818 O O . LEU A 1 101 ? 19.124 4.796 -15.479 1.00 81.56 101 LEU A O 1
ATOM 822 N N . LEU A 1 102 ? 19.592 3.104 -14.067 1.00 71.38 102 LEU A N 1
ATOM 823 C CA . LEU A 1 102 ? 20.843 3.643 -13.486 1.00 71.38 102 LEU A CA 1
ATOM 824 C C . LEU A 1 102 ? 20.724 5.076 -12.937 1.00 71.38 102 LEU A C 1
ATOM 826 O O . LEU A 1 102 ? 21.709 5.799 -12.781 1.00 71.38 102 LEU A O 1
ATOM 830 N N . GLN A 1 103 ? 19.505 5.489 -12.636 1.00 63.25 103 GLN A N 1
ATOM 831 C CA . GLN A 1 103 ? 19.135 6.802 -12.147 1.00 63.25 103 GLN A CA 1
ATOM 832 C C . GLN A 1 103 ? 18.101 6.588 -11.036 1.00 63.25 103 GLN A C 1
ATOM 834 O O . GLN A 1 103 ? 17.531 5.513 -10.913 1.00 63.25 103 GLN A O 1
ATOM 839 N N . THR A 1 104 ? 17.859 7.608 -10.215 1.00 66.62 104 THR A N 1
ATOM 840 C CA . THR A 1 104 ? 16.747 7.652 -9.241 1.00 66.62 104 THR A CA 1
ATOM 841 C C . THR A 1 104 ? 16.913 6.917 -7.896 1.00 66.62 104 THR A C 1
ATOM 843 O O . THR A 1 104 ? 15.915 6.537 -7.283 1.00 66.62 104 THR A O 1
ATOM 846 N N . SER A 1 105 ? 18.124 6.796 -7.334 1.00 76.06 105 SER A N 1
ATOM 847 C CA . SER A 1 105 ? 18.286 6.291 -5.949 1.00 76.06 105 SER A CA 1
ATOM 848 C C . SER A 1 105 ? 17.579 7.173 -4.907 1.00 76.06 105 SER A C 1
ATOM 850 O O . SER A 1 105 ? 16.978 6.670 -3.954 1.00 76.06 105 SER A O 1
ATOM 852 N N . HIS A 1 106 ? 17.587 8.493 -5.115 1.00 84.62 106 HIS A N 1
ATOM 853 C CA . HIS A 1 106 ? 16.943 9.449 -4.217 1.00 84.62 106 HIS A CA 1
ATOM 854 C C . HIS A 1 106 ? 15.414 9.317 -4.236 1.00 84.62 106 HIS A C 1
ATOM 856 O O . HIS A 1 106 ? 14.787 9.244 -3.181 1.00 84.62 106 HIS A O 1
ATOM 862 N N . THR A 1 107 ? 14.815 9.208 -5.425 1.00 86.19 107 THR A N 1
ATOM 863 C CA . THR A 1 107 ? 13.362 9.062 -5.596 1.00 86.19 107 THR A CA 1
ATOM 864 C C . THR A 1 107 ? 12.847 7.780 -4.953 1.00 86.19 107 THR A C 1
ATOM 866 O O . THR A 1 107 ? 11.869 7.824 -4.210 1.00 86.19 107 THR A O 1
ATOM 869 N N . ILE A 1 108 ? 13.531 6.652 -5.173 1.00 90.69 108 ILE A N 1
ATOM 870 C CA . ILE A 1 108 ? 13.169 5.378 -4.538 1.00 90.69 108 ILE A CA 1
ATOM 871 C C . ILE A 1 108 ? 13.279 5.480 -3.019 1.00 90.69 108 ILE A C 1
ATOM 873 O O . ILE A 1 108 ? 12.348 5.107 -2.312 1.00 90.69 108 ILE A O 1
ATOM 877 N N . THR A 1 109 ? 14.364 6.060 -2.504 1.00 91.19 109 THR A N 1
ATOM 878 C CA . THR A 1 109 ? 14.532 6.274 -1.057 1.00 91.19 109 THR A CA 1
ATOM 879 C C . THR A 1 109 ? 13.381 7.094 -0.465 1.00 91.19 109 THR A C 1
ATOM 881 O O . THR A 1 109 ? 12.861 6.758 0.603 1.00 91.19 109 THR A O 1
ATOM 884 N N . GLN A 1 110 ? 12.945 8.146 -1.163 1.00 91.50 110 GLN A N 1
ATOM 885 C CA . GLN A 1 110 ? 11.833 8.987 -0.727 1.00 91.50 110 GLN A CA 1
ATOM 886 C C . GLN A 1 110 ? 10.497 8.229 -0.735 1.00 91.50 110 GLN A C 1
ATOM 888 O O . GLN A 1 110 ? 9.757 8.300 0.247 1.00 91.50 110 GLN A O 1
ATOM 893 N N . LEU A 1 1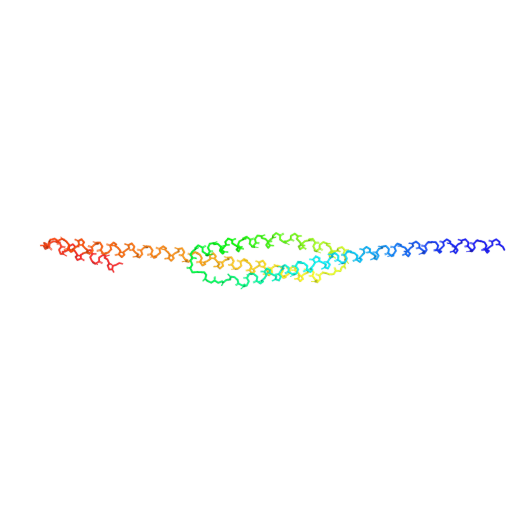11 ? 10.196 7.477 -1.802 1.00 92.62 111 LEU A N 1
ATOM 894 C CA . LEU A 1 111 ? 8.996 6.634 -1.877 1.00 92.62 111 LEU A CA 1
ATOM 895 C C . LEU A 1 111 ? 8.971 5.606 -0.749 1.00 92.62 111 LEU A C 1
ATOM 897 O O . LEU A 1 111 ? 7.971 5.500 -0.044 1.00 92.62 111 LEU A O 1
ATOM 901 N N . THR A 1 112 ? 10.088 4.912 -0.532 1.00 93.94 112 THR A N 1
ATOM 902 C CA . THR A 1 112 ? 10.233 3.925 0.539 1.00 93.94 112 THR A CA 1
ATOM 903 C C . THR A 1 112 ? 10.006 4.559 1.904 1.00 93.94 112 THR A C 1
ATOM 905 O O . THR A 1 112 ? 9.232 4.037 2.700 1.00 93.94 112 THR A O 1
ATOM 908 N N . THR A 1 113 ? 10.614 5.717 2.171 1.00 95.19 113 THR A N 1
ATOM 909 C CA . THR A 1 113 ? 10.441 6.432 3.446 1.00 95.19 113 THR A CA 1
ATOM 910 C C . THR A 1 113 ? 8.980 6.813 3.682 1.00 95.19 113 THR A C 1
ATOM 912 O O . THR A 1 113 ? 8.431 6.546 4.752 1.00 95.19 113 THR A O 1
ATOM 915 N N . ASN A 1 114 ? 8.327 7.385 2.670 1.00 94.44 114 ASN A N 1
ATOM 916 C CA . ASN A 1 114 ? 6.922 7.780 2.754 1.00 94.44 114 ASN A CA 1
ATOM 917 C C . ASN A 1 114 ? 6.005 6.572 2.978 1.00 94.44 114 ASN A C 1
ATOM 919 O O . ASN A 1 114 ? 5.087 6.626 3.796 1.00 94.44 114 ASN A O 1
ATOM 923 N N . TYR A 1 115 ? 6.277 5.464 2.293 1.00 97.12 115 TYR A N 1
ATOM 924 C CA . TYR A 1 115 ? 5.515 4.233 2.433 1.00 97.12 115 TYR A CA 1
ATOM 925 C C . TYR A 1 115 ? 5.699 3.587 3.819 1.00 97.12 115 TYR A C 1
ATOM 927 O O . TYR A 1 115 ? 4.722 3.177 4.446 1.00 97.12 115 TYR A O 1
ATOM 935 N N . GLN A 1 116 ? 6.914 3.584 4.376 1.00 96.06 116 GLN A N 1
ATOM 936 C CA . GLN A 1 116 ? 7.150 3.116 5.750 1.00 96.06 116 GLN A CA 1
ATOM 937 C C . GLN A 1 116 ? 6.463 4.004 6.798 1.00 96.06 116 GLN A C 1
ATOM 939 O O . GLN A 1 116 ? 5.921 3.500 7.790 1.00 96.06 116 GLN A O 1
ATOM 944 N N . ALA A 1 117 ? 6.416 5.320 6.572 1.00 94.88 117 ALA A N 1
ATOM 945 C CA . ALA A 1 117 ? 5.638 6.230 7.410 1.00 94.88 117 ALA A CA 1
ATOM 946 C C . ALA A 1 117 ? 4.132 5.915 7.341 1.00 94.88 117 ALA A C 1
ATOM 948 O O . ALA A 1 117 ? 3.457 5.915 8.372 1.00 94.88 117 ALA A O 1
ATOM 949 N N . LEU A 1 118 ? 3.612 5.573 6.157 1.00 94.81 118 LEU A N 1
ATOM 950 C CA . LEU A 1 118 ? 2.219 5.162 5.962 1.00 94.81 118 LEU A CA 1
ATOM 951 C C . LEU A 1 118 ? 1.888 3.865 6.718 1.00 94.81 118 LEU A C 1
ATOM 953 O O . LEU A 1 118 ? 0.876 3.811 7.421 1.00 94.81 118 LEU A O 1
ATOM 957 N N . ILE A 1 119 ? 2.760 2.851 6.638 1.00 94.31 119 ILE A N 1
ATOM 958 C CA . ILE A 1 119 ? 2.636 1.605 7.414 1.00 94.31 119 ILE A CA 1
ATOM 959 C C . ILE A 1 119 ? 2.602 1.916 8.911 1.00 94.31 119 ILE A C 1
ATOM 961 O O . ILE A 1 119 ? 1.742 1.409 9.634 1.00 94.31 119 ILE A O 1
ATOM 965 N N . SER A 1 120 ? 3.522 2.760 9.377 1.00 94.75 120 SER A N 1
ATOM 966 C CA . SER A 1 120 ? 3.633 3.127 10.791 1.00 94.75 120 SER A CA 1
ATOM 967 C C . SER A 1 120 ? 2.379 3.851 11.284 1.00 94.75 120 SER A C 1
ATOM 969 O O . SER A 1 120 ? 1.846 3.514 12.339 1.00 94.75 120 SER A O 1
ATOM 971 N N . MET A 1 121 ? 1.854 4.789 10.489 1.00 91.75 121 MET A N 1
ATOM 972 C CA . MET A 1 121 ? 0.601 5.480 10.791 1.00 91.75 121 MET A CA 1
ATOM 973 C C . MET A 1 121 ? -0.575 4.499 10.868 1.00 91.75 121 MET A C 1
ATOM 975 O O . MET A 1 121 ? -1.360 4.564 11.808 1.00 91.75 121 MET A O 1
ATOM 979 N N . SER A 1 122 ? -0.677 3.560 9.923 1.00 91.75 122 SER A N 1
ATOM 980 C CA . SER A 1 122 ? -1.723 2.532 9.932 1.00 91.75 122 SER A CA 1
ATOM 981 C C . SER A 1 122 ? -1.656 1.636 11.176 1.00 91.75 122 SER A C 1
ATOM 983 O O . SER A 1 122 ? -2.691 1.396 11.795 1.00 91.75 122 SER A O 1
ATOM 985 N N . LYS A 1 123 ? -0.455 1.203 11.588 1.00 91.44 123 LYS A N 1
ATOM 986 C CA . LYS A 1 123 ? -0.257 0.416 12.820 1.00 91.44 123 LYS A CA 1
ATOM 987 C C . LYS A 1 123 ? -0.671 1.183 14.070 1.00 91.44 123 LYS A C 1
ATOM 989 O O . LYS A 1 123 ? -1.337 0.625 14.935 1.00 91.44 123 LYS A O 1
ATOM 994 N N . GLU A 1 124 ? -0.299 2.457 14.167 1.00 90.69 124 GLU A N 1
ATOM 995 C CA . GLU A 1 124 ? -0.659 3.271 15.330 1.00 90.69 124 GLU A CA 1
ATOM 996 C C . GLU A 1 124 ? -2.172 3.502 15.416 1.00 90.69 124 GLU A C 1
ATOM 998 O O . GLU A 1 124 ? -2.734 3.489 16.509 1.00 90.69 124 GLU A O 1
ATOM 1003 N N . ILE A 1 125 ? -2.852 3.670 14.279 1.00 87.25 125 ILE A N 1
ATOM 1004 C CA . ILE A 1 125 ? -4.315 3.783 14.254 1.00 87.25 125 ILE A CA 1
ATOM 1005 C C . ILE A 1 125 ? -4.968 2.480 14.719 1.00 87.25 125 ILE A C 1
ATOM 1007 O O . ILE A 1 125 ? -5.846 2.527 15.576 1.00 87.25 125 ILE A O 1
ATOM 1011 N N . LEU A 1 126 ? -4.508 1.328 14.222 1.00 88.00 126 LEU A N 1
ATOM 1012 C CA . LEU A 1 126 ? -5.000 0.024 14.676 1.00 88.00 126 LEU A CA 1
ATOM 1013 C C . LEU A 1 126 ? -4.824 -0.157 16.184 1.00 88.00 126 LEU A C 1
ATOM 1015 O O . LEU A 1 126 ? -5.792 -0.457 16.874 1.00 88.00 126 LEU A O 1
ATOM 1019 N N . ARG A 1 127 ? -3.632 0.140 16.712 1.00 87.31 127 ARG A N 1
ATOM 1020 C CA . ARG A 1 127 ? -3.349 0.062 18.151 1.00 87.31 127 ARG A CA 1
ATOM 1021 C C . ARG A 1 127 ? -4.297 0.939 18.976 1.00 87.31 127 ARG A C 1
ATOM 1023 O O . ARG A 1 127 ? -4.736 0.540 20.053 1.00 87.31 127 ARG A O 1
ATOM 1030 N N . LYS A 1 128 ? -4.617 2.143 18.489 1.00 85.56 128 LYS A N 1
ATOM 1031 C CA . LYS A 1 128 ? -5.582 3.043 19.143 1.00 85.56 128 LYS A CA 1
ATOM 1032 C C . LYS A 1 128 ? -6.996 2.468 19.124 1.00 85.56 128 LYS A C 1
ATOM 1034 O O . LYS A 1 128 ? -7.649 2.478 20.163 1.00 85.56 128 LYS A O 1
ATOM 1039 N N . LEU A 1 129 ? -7.448 1.950 17.981 1.00 82.75 129 LEU A N 1
ATOM 1040 C CA . LEU A 1 129 ? -8.768 1.323 17.851 1.00 82.75 129 LEU A CA 1
ATOM 1041 C C . LEU A 1 129 ? -8.902 0.099 18.769 1.00 82.75 129 LEU A C 1
ATOM 1043 O O . LEU A 1 129 ? -9.904 -0.033 19.468 1.00 82.75 129 LEU A O 1
ATOM 1047 N N . GLU A 1 130 ? -7.873 -0.746 18.833 1.00 82.50 130 GLU A N 1
ATOM 1048 C CA . GLU A 1 130 ? -7.816 -1.905 19.733 1.00 82.50 130 GLU A CA 1
ATOM 1049 C C . GLU A 1 130 ? -7.866 -1.490 21.210 1.00 82.50 130 GLU A C 1
ATOM 1051 O O . GLU A 1 130 ?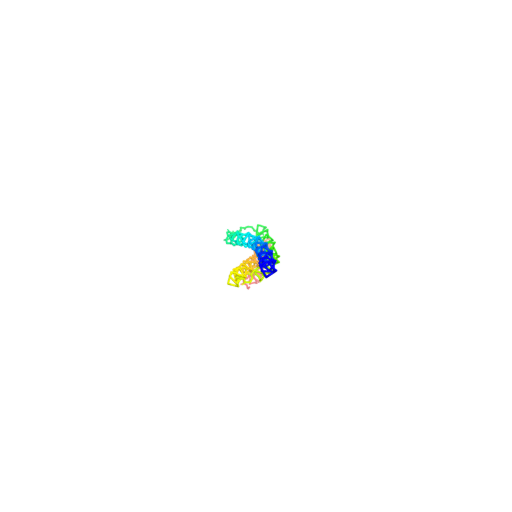 -8.612 -2.082 21.990 1.00 82.50 130 GLU A O 1
ATOM 1056 N N . SER A 1 131 ? -7.134 -0.437 21.597 1.00 83.06 131 SER A N 1
ATOM 1057 C CA . SER A 1 131 ? -7.186 0.113 22.959 1.00 83.06 131 SER A CA 1
ATOM 1058 C C . SER A 1 131 ? -8.585 0.616 23.309 1.00 83.06 131 SER A C 1
ATOM 1060 O O . SER A 1 131 ? -9.122 0.247 24.350 1.00 83.06 131 SER A O 1
ATOM 1062 N N . TYR A 1 132 ? -9.207 1.411 22.431 1.00 77.19 132 TYR A N 1
ATOM 1063 C CA . TYR A 1 132 ? -10.561 1.925 22.655 1.00 77.19 132 TYR A CA 1
ATOM 1064 C C . TYR A 1 132 ? -11.597 0.812 22.780 1.00 77.19 132 TYR A C 1
ATOM 1066 O O . TYR A 1 132 ? -12.556 0.945 23.543 1.00 77.19 132 TYR A O 1
ATOM 1074 N N . TYR A 1 133 ? -11.411 -0.281 22.045 1.00 74.88 133 TYR A N 1
ATOM 1075 C CA . TYR A 1 133 ? -12.267 -1.450 22.160 1.00 74.88 133 TYR A CA 1
ATOM 1076 C C . TYR A 1 133 ? -12.066 -2.168 23.502 1.00 74.88 133 TYR A C 1
ATOM 1078 O O . TYR A 1 133 ? -13.043 -2.458 24.188 1.00 74.88 133 TYR A O 1
ATOM 1086 N N . GLY A 1 134 ? -10.815 -2.397 23.916 1.00 76.25 134 GLY A N 1
ATOM 1087 C CA . GLY A 1 134 ? -10.506 -3.019 25.206 1.00 76.25 134 GLY A CA 1
ATOM 1088 C C . GLY A 1 134 ? -11.004 -2.208 26.407 1.00 76.25 134 GLY A C 1
ATOM 1089 O O . GLY A 1 134 ? -11.495 -2.779 27.379 1.00 76.25 134 GLY A O 1
ATOM 1090 N N . ASP A 1 135 ? -10.929 -0.879 26.335 1.00 75.44 135 ASP A N 1
ATOM 1091 C CA . ASP A 1 135 ? -11.453 0.005 27.380 1.00 75.44 135 ASP A CA 1
ATOM 1092 C C . ASP A 1 135 ? -12.988 -0.033 27.442 1.00 75.44 135 ASP A C 1
ATOM 1094 O O . ASP A 1 135 ? -13.567 -0.031 28.530 1.00 75.44 135 ASP A O 1
ATOM 1098 N N . HIS A 1 136 ? -13.660 -0.129 26.291 1.00 72.62 136 HIS A N 1
ATOM 1099 C CA . HIS A 1 136 ? -15.116 -0.253 26.246 1.00 72.62 136 HIS A CA 1
ATOM 1100 C C . HIS A 1 136 ? -15.606 -1.620 26.738 1.00 72.62 136 HIS A C 1
ATOM 1102 O O . HIS A 1 136 ? -16.635 -1.687 27.403 1.00 72.62 136 HIS A O 1
ATOM 1108 N N . ASP A 1 137 ? -14.901 -2.708 26.432 1.00 74.19 137 ASP A N 1
ATOM 1109 C CA . ASP A 1 137 ? -15.252 -4.045 26.930 1.00 74.19 137 ASP A CA 1
ATOM 1110 C C . ASP A 1 137 ? -15.244 -4.078 28.469 1.00 74.19 137 ASP A C 1
ATOM 1112 O O . ASP A 1 137 ? -16.200 -4.527 29.104 1.00 74.19 137 ASP A O 1
ATOM 1116 N N . LYS A 1 138 ? -14.228 -3.454 29.081 1.00 78.69 138 LYS A N 1
ATOM 1117 C CA . LYS A 1 138 ? -14.168 -3.249 30.536 1.00 78.69 138 LYS A CA 1
ATOM 1118 C C . LYS A 1 138 ? -15.293 -2.350 31.047 1.00 78.69 138 LYS A C 1
ATOM 1120 O O . LYS A 1 138 ? -15.876 -2.641 32.087 1.00 78.69 138 LYS A O 1
ATOM 1125 N N . TYR A 1 139 ? -15.602 -1.263 30.339 1.00 69.69 139 TYR A N 1
ATOM 1126 C CA . TYR A 1 139 ? -16.702 -0.373 30.711 1.00 69.69 139 TYR A CA 1
ATOM 1127 C C . TYR A 1 139 ? -18.055 -1.102 30.709 1.00 69.69 139 TYR A C 1
ATOM 1129 O O . TYR A 1 139 ? -18.805 -0.988 31.674 1.00 69.69 139 TYR A O 1
ATOM 1137 N N . ASP A 1 140 ? -18.343 -1.893 29.672 1.00 74.81 140 ASP A N 1
ATOM 1138 C CA . ASP A 1 140 ? -19.577 -2.680 29.556 1.00 74.81 140 ASP A CA 1
ATOM 1139 C C . ASP A 1 140 ? -19.670 -3.749 30.658 1.00 74.81 140 ASP A C 1
ATOM 1141 O O . ASP A 1 140 ? -20.732 -3.952 31.251 1.00 74.81 140 ASP A O 1
ATOM 1145 N N . MET A 1 141 ? -18.543 -4.383 31.004 1.00 80.94 141 MET A N 1
ATOM 1146 C CA . MET A 1 141 ? -18.454 -5.297 32.145 1.00 80.94 141 MET A CA 1
ATOM 1147 C C . MET A 1 141 ? -18.814 -4.592 33.460 1.00 80.94 141 MET A C 1
ATOM 1149 O O . MET A 1 141 ? -19.713 -5.045 34.168 1.00 80.94 141 MET A O 1
ATOM 1153 N N . HIS A 1 142 ? -18.190 -3.448 33.757 1.00 72.75 142 HIS A N 1
ATOM 1154 C CA . HIS A 1 142 ? -18.483 -2.677 34.969 1.00 72.75 142 HIS A CA 1
ATOM 1155 C C . HIS A 1 142 ? -19.919 -2.153 35.008 1.00 72.75 142 HIS A C 1
ATOM 1157 O O . HIS A 1 142 ? -20.548 -2.125 36.065 1.00 72.75 142 HIS A O 1
ATOM 1163 N N . GLN A 1 143 ? -20.471 -1.767 33.858 1.00 70.94 143 GLN A N 1
ATOM 1164 C CA . GLN A 1 143 ? -21.864 -1.355 33.760 1.00 70.94 143 GLN A CA 1
ATOM 1165 C C . GLN A 1 143 ? -22.811 -2.515 34.099 1.00 70.94 143 GLN A C 1
ATOM 1167 O O . GLN A 1 143 ? -23.759 -2.325 34.863 1.00 70.94 143 GLN A O 1
ATOM 1172 N N . LYS A 1 144 ? -22.547 -3.725 33.589 1.00 82.88 144 LYS A N 1
ATOM 1173 C CA . LYS A 1 144 ? -23.326 -4.933 33.915 1.00 82.88 144 LYS A CA 1
ATOM 1174 C C . LYS A 1 144 ? -23.214 -5.317 35.388 1.00 82.88 144 LYS A C 1
ATOM 1176 O O . LYS A 1 144 ? -24.231 -5.634 36.006 1.00 82.88 144 LYS A O 1
ATOM 1181 N N . GLU A 1 145 ? -22.011 -5.261 35.956 1.00 81.94 145 GLU A N 1
ATOM 1182 C CA . GLU A 1 145 ? -21.775 -5.489 37.387 1.00 81.94 145 GLU A CA 1
ATOM 1183 C C . GLU A 1 145 ? -22.576 -4.498 38.236 1.00 81.94 145 GLU A C 1
ATOM 1185 O O . GLU A 1 145 ? -23.281 -4.901 39.160 1.00 81.94 145 GLU A O 1
ATOM 1190 N N . PHE A 1 146 ? -22.540 -3.212 37.878 1.00 71.81 146 PHE A N 1
ATOM 1191 C CA . PHE A 1 146 ? -23.278 -2.165 38.577 1.00 71.81 146 PHE A CA 1
ATOM 1192 C C . PHE A 1 146 ? -24.798 -2.359 38.500 1.00 71.81 146 PHE A C 1
ATOM 1194 O O . PHE A 1 146 ? -25.485 -2.234 39.516 1.00 71.81 146 PHE A O 1
ATOM 1201 N N . ILE A 1 147 ? -25.335 -2.690 37.320 1.00 81.31 147 ILE A N 1
ATOM 1202 C CA . ILE A 1 147 ? -26.768 -2.978 37.148 1.00 81.31 147 ILE A CA 1
ATOM 1203 C C . ILE A 1 147 ? -27.166 -4.178 38.011 1.00 81.31 147 ILE A C 1
ATOM 1205 O O . ILE A 1 147 ? -28.105 -4.074 38.799 1.00 81.31 147 ILE A O 1
ATOM 1209 N N . THR A 1 148 ? -26.402 -5.270 37.938 1.00 88.31 148 THR A N 1
ATOM 1210 C CA . THR A 1 148 ? -26.647 -6.489 38.724 1.00 88.31 148 THR A CA 1
ATOM 1211 C C . THR A 1 148 ? -26.614 -6.196 40.220 1.00 88.31 148 THR A C 1
ATOM 1213 O O . THR A 1 148 ? -27.496 -6.628 40.965 1.00 88.31 148 THR A O 1
ATOM 1216 N N . TRP A 1 149 ? -25.624 -5.428 40.677 1.00 86.00 149 TRP A N 1
ATOM 1217 C CA . TRP A 1 149 ? -25.518 -5.007 42.070 1.00 86.00 149 TRP A CA 1
ATOM 1218 C C . TRP A 1 149 ? -26.715 -4.149 42.495 1.00 86.00 149 TRP A C 1
ATOM 1220 O O . TRP A 1 149 ? -27.287 -4.380 43.561 1.00 86.00 149 TRP A O 1
ATOM 1230 N N . SER A 1 150 ? -27.142 -3.199 41.659 1.00 80.50 150 SER A N 1
ATOM 1231 C CA . SER A 1 150 ? -28.297 -2.339 41.936 1.00 80.50 150 SER A CA 1
ATOM 1232 C C . SER A 1 150 ? -29.595 -3.142 42.040 1.00 80.50 150 SER A C 1
ATOM 1234 O O . SER A 1 150 ? -30.367 -2.954 42.982 1.00 80.50 150 SER A O 1
ATOM 1236 N N . GLU A 1 151 ? -29.827 -4.067 41.109 1.00 86.88 151 GLU A N 1
ATOM 1237 C CA . GLU A 1 151 ? -30.991 -4.957 41.110 1.00 86.88 151 GLU A CA 1
ATOM 1238 C C . GLU A 1 151 ? -30.985 -5.889 42.322 1.00 86.88 151 GLU A C 1
ATOM 1240 O O . GLU A 1 151 ? -31.991 -5.990 43.025 1.00 86.88 151 GLU A O 1
ATOM 1245 N N . THR A 1 152 ? -29.834 -6.491 42.630 1.00 82.56 152 THR A N 1
ATOM 1246 C CA . THR A 1 152 ? -29.650 -7.354 43.806 1.00 82.56 152 THR A CA 1
ATOM 1247 C C . THR A 1 152 ? -29.896 -6.584 45.102 1.00 82.56 152 THR A C 1
ATOM 1249 O O . THR A 1 152 ? -30.581 -7.071 45.999 1.00 82.56 152 THR A O 1
ATOM 1252 N N . THR A 1 153 ? -29.391 -5.354 45.200 1.00 77.19 153 THR A N 1
ATOM 1253 C CA . THR A 1 153 ? -29.590 -4.481 46.365 1.00 77.19 153 THR A CA 1
ATOM 1254 C C . THR A 1 153 ? -31.061 -4.105 46.527 1.00 77.19 153 THR A C 1
ATOM 1256 O O . THR A 1 153 ? -31.599 -4.206 47.629 1.00 77.19 153 THR A O 1
ATOM 1259 N N . LYS A 1 154 ? -31.753 -3.741 45.438 1.00 81.25 154 LYS A N 1
ATOM 1260 C CA . LYS A 1 154 ? -33.201 -3.468 45.460 1.00 81.25 154 LYS A CA 1
ATOM 1261 C C . LYS A 1 154 ? -34.006 -4.692 45.898 1.00 81.25 154 LYS A C 1
ATOM 1263 O O . LYS A 1 154 ? -34.873 -4.560 46.757 1.00 81.25 154 LYS A O 1
ATOM 1268 N N . LEU A 1 155 ? -33.700 -5.871 45.353 1.00 81.56 155 LEU A N 1
ATOM 1269 C CA . LEU A 1 155 ? -34.322 -7.138 45.748 1.00 81.56 155 LEU A CA 1
ATOM 1270 C C . LEU A 1 155 ? -34.105 -7.429 47.234 1.00 81.56 155 LEU A C 1
ATOM 1272 O O . LEU A 1 155 ? -35.062 -7.707 47.952 1.00 81.56 155 LEU A O 1
ATOM 1276 N N . ASN A 1 156 ? -32.870 -7.296 47.718 1.00 77.50 156 ASN A N 1
ATOM 1277 C CA . ASN A 1 156 ? -32.553 -7.490 49.128 1.00 77.50 156 ASN A CA 1
ATOM 1278 C C . ASN A 1 156 ? -33.345 -6.521 50.017 1.00 77.50 156 ASN A C 1
ATOM 1280 O O . ASN A 1 156 ? -33.955 -6.957 50.988 1.00 77.50 156 ASN A O 1
ATOM 1284 N N . LEU A 1 157 ? -33.410 -5.232 49.676 1.00 74.12 157 LEU A N 1
ATOM 1285 C CA . LEU A 1 157 ? -34.189 -4.251 50.439 1.00 74.12 157 LEU A CA 1
ATOM 1286 C C . LEU A 1 157 ? -35.689 -4.585 50.473 1.00 74.12 157 LEU A C 1
ATOM 1288 O O . LEU A 1 157 ? -36.292 -4.498 51.540 1.00 74.12 157 LEU A O 1
ATOM 1292 N N . LEU A 1 158 ? -36.268 -5.037 49.356 1.00 75.56 158 LEU A N 1
ATOM 1293 C CA . LEU A 1 158 ? -37.664 -5.490 49.302 1.00 75.56 158 LEU A CA 1
ATOM 1294 C C . LEU A 1 158 ? -37.897 -6.724 50.187 1.00 75.56 158 LEU A C 1
ATOM 1296 O O . LEU A 1 158 ? -38.825 -6.738 50.988 1.00 75.56 158 LEU A O 1
ATOM 1300 N N . THR A 1 159 ? -37.009 -7.724 50.143 1.00 71.25 159 THR A N 1
ATOM 1301 C CA . THR A 1 159 ? -37.129 -8.903 51.026 1.00 71.25 159 THR A CA 1
ATOM 1302 C C . THR A 1 159 ? -37.001 -8.553 52.511 1.00 71.25 159 THR A C 1
ATOM 1304 O O . THR A 1 159 ? -37.644 -9.177 53.352 1.00 71.25 159 THR A O 1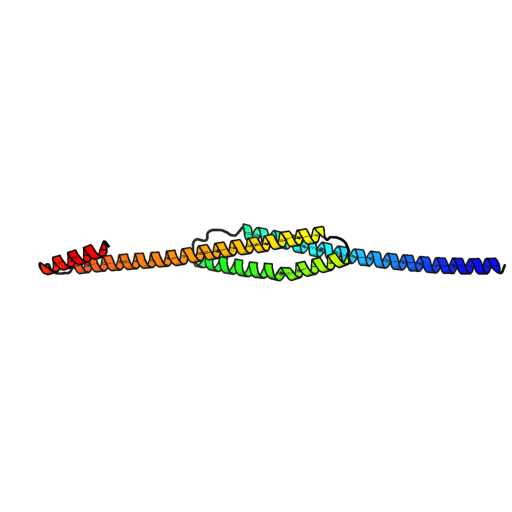
ATOM 1307 N N . LEU A 1 160 ? -36.205 -7.534 52.856 1.00 64.19 160 LEU A N 1
ATOM 1308 C CA . LEU A 1 160 ? -36.128 -7.025 54.225 1.00 64.19 160 LEU A CA 1
ATOM 1309 C C . LEU A 1 160 ? -37.378 -6.220 54.611 1.00 64.19 160 LEU A C 1
ATOM 1311 O O . LEU A 1 160 ? -37.704 -6.144 55.793 1.00 64.19 160 LEU A O 1
ATOM 1315 N N . GLN A 1 161 ? -38.089 -5.632 53.654 1.00 64.06 161 GLN A N 1
ATOM 1316 C CA . GLN A 1 161 ? -39.343 -4.925 53.904 1.00 64.06 161 GLN A CA 1
ATOM 1317 C C . GLN A 1 161 ? -40.506 -5.895 54.183 1.00 64.06 161 GLN A C 1
ATOM 1319 O O . GLN A 1 161 ? -41.323 -5.607 55.055 1.00 64.06 161 GLN A O 1
ATOM 1324 N N . ASP A 1 162 ? -40.529 -7.061 53.529 1.00 60.62 162 ASP A N 1
ATOM 1325 C CA . ASP A 1 162 ? -41.588 -8.078 53.678 1.00 60.62 162 ASP A CA 1
ATOM 1326 C C . ASP A 1 162 ? -41.402 -9.015 54.895 1.00 60.62 162 ASP A C 1
ATOM 1328 O O . ASP A 1 162 ? -42.320 -9.744 55.281 1.00 60.62 162 ASP A O 1
ATOM 1332 N N . GLY A 1 163 ? -40.229 -8.995 55.540 1.00 56.75 163 GLY A N 1
ATOM 1333 C CA . GLY A 1 163 ? -39.951 -9.762 56.759 1.00 56.75 163 GLY A CA 1
ATOM 1334 C C . GLY A 1 163 ? -40.658 -9.185 57.991 1.00 56.75 163 GLY A C 1
ATOM 1335 O O . GLY A 1 163 ? -40.283 -8.115 58.483 1.00 56.75 163 GLY A O 1
ATOM 1336 N N . VAL A 1 164 ? -41.668 -9.904 58.491 1.00 48.97 164 VAL A N 1
ATOM 1337 C CA . VAL A 1 164 ? -42.444 -9.589 59.703 1.00 48.97 164 VAL A CA 1
ATOM 1338 C C . VAL A 1 164 ? -41.517 -9.389 60.908 1.00 48.97 164 VAL A C 1
ATOM 1340 O O . VAL A 1 164 ? -40.725 -10.257 61.264 1.00 48.97 164 VAL A O 1
ATOM 1343 N N . ALA A 1 165 ? -41.650 -8.226 61.548 1.00 50.53 165 ALA A N 1
ATOM 1344 C CA . ALA A 1 165 ? -40.809 -7.740 62.635 1.00 50.53 165 ALA A CA 1
ATOM 1345 C C . ALA A 1 165 ? -40.744 -8.697 63.844 1.00 50.53 165 ALA A C 1
ATOM 1347 O O . ALA A 1 165 ? -41.633 -8.717 64.695 1.00 50.53 165 ALA A O 1
ATOM 1348 N N . SER A 1 166 ? -39.632 -9.423 63.960 1.00 52.88 166 SER A N 1
ATOM 1349 C CA . SER A 1 166 ? -39.144 -10.017 65.209 1.00 52.88 166 SER A CA 1
ATOM 1350 C C . SER A 1 166 ? -37.777 -9.417 65.555 1.00 52.88 166 SER A C 1
ATOM 1352 O O . SER A 1 166 ? -37.040 -8.977 64.675 1.00 52.88 166 SER A O 1
ATOM 1354 N N . LYS A 1 167 ? -37.419 -9.362 66.841 1.00 53.69 167 LYS A N 1
ATOM 1355 C CA . LYS A 1 167 ? -36.199 -8.692 67.335 1.00 53.69 167 LYS A CA 1
ATOM 1356 C C . LYS A 1 167 ? -34.903 -9.288 66.751 1.00 53.69 167 LYS A C 1
ATOM 1358 O O . LYS A 1 167 ? -33.954 -8.542 66.523 1.00 53.69 167 LYS A O 1
ATOM 1363 N N . ASP A 1 168 ? -34.902 -10.583 66.437 1.00 58.22 168 ASP A N 1
ATOM 1364 C CA . ASP A 1 168 ? -33.798 -11.265 65.740 1.00 58.22 168 ASP A CA 1
ATOM 1365 C C . ASP A 1 168 ? -33.695 -10.864 64.257 1.00 58.22 168 ASP A C 1
ATOM 1367 O O . ASP A 1 168 ? -32.593 -10.781 63.712 1.00 58.22 168 ASP A O 1
ATOM 1371 N N . ASP A 1 169 ? -34.827 -10.525 63.632 1.00 56.59 169 ASP A N 1
ATOM 1372 C CA . ASP A 1 169 ? -34.938 -10.126 62.222 1.00 56.59 169 ASP A CA 1
ATOM 1373 C C . ASP A 1 169 ? -34.343 -8.724 61.981 1.00 56.59 169 ASP A C 1
ATOM 1375 O O . ASP A 1 169 ? -33.728 -8.441 60.952 1.00 56.59 169 ASP A O 1
ATOM 1379 N N . VAL A 1 170 ? -34.436 -7.841 62.984 1.00 58.03 170 VAL A N 1
ATOM 1380 C CA . VAL A 1 170 ? -33.791 -6.514 62.968 1.00 58.03 170 VAL A CA 1
ATOM 1381 C C . VAL A 1 170 ? -32.264 -6.637 63.035 1.00 58.03 170 VAL A C 1
ATOM 1383 O O . VAL A 1 170 ? -31.558 -5.903 62.342 1.00 58.03 170 VAL A O 1
ATOM 1386 N N . GLY A 1 171 ? -31.740 -7.591 63.815 1.00 59.88 171 GLY A N 1
ATOM 1387 C CA . GLY A 1 171 ? -30.301 -7.862 63.899 1.00 59.88 171 GLY A CA 1
ATOM 1388 C C . GLY A 1 171 ? -29.724 -8.402 62.588 1.00 59.88 171 GLY A C 1
ATOM 1389 O O . GLY A 1 171 ? -28.651 -7.979 62.155 1.00 59.88 171 GLY A O 1
ATOM 1390 N N . THR A 1 172 ? -30.470 -9.269 61.898 1.00 62.28 172 THR A N 1
ATOM 1391 C CA . THR A 1 172 ? -30.073 -9.790 60.579 1.00 62.28 172 THR A CA 1
ATOM 1392 C C . THR A 1 172 ? -30.174 -8.72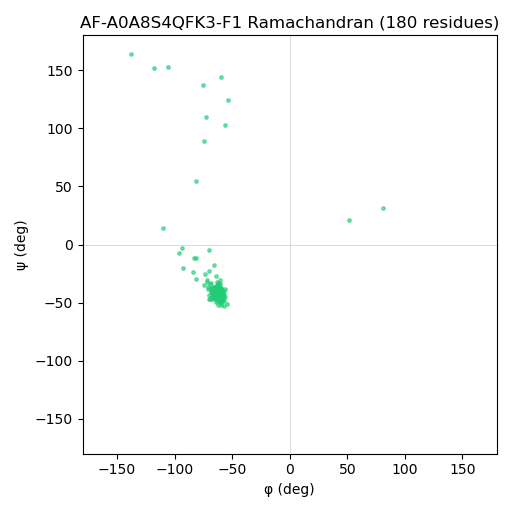9 59.480 1.00 62.28 172 THR A C 1
ATOM 1394 O O . THR A 1 172 ? -29.305 -8.672 58.607 1.00 62.28 172 THR A O 1
ATOM 1397 N N . LYS A 1 173 ? -31.181 -7.844 59.542 1.00 59.59 173 LYS A N 1
ATOM 1398 C CA . LYS A 1 173 ? -31.310 -6.667 58.660 1.00 59.59 173 LYS A CA 1
ATOM 1399 C C . LYS A 1 173 ? -30.131 -5.705 58.802 1.00 59.59 173 LYS A C 1
ATOM 1401 O O . LYS A 1 173 ? -29.573 -5.280 57.792 1.00 59.59 173 LYS A O 1
ATOM 1406 N N . LEU A 1 174 ? -29.716 -5.407 60.034 1.00 62.75 174 LEU A N 1
ATOM 1407 C CA . LEU A 1 174 ? -28.585 -4.516 60.305 1.00 62.75 174 LEU A CA 1
ATOM 1408 C C . LEU A 1 174 ? -27.258 -5.103 59.795 1.00 62.75 174 LEU A C 1
ATOM 1410 O O . LEU A 1 174 ? -26.498 -4.402 59.130 1.00 62.75 174 LEU A O 1
ATOM 1414 N N . ALA A 1 175 ? -27.019 -6.398 60.026 1.00 66.62 175 ALA A N 1
ATOM 1415 C CA . ALA A 1 175 ? -25.816 -7.082 59.551 1.00 66.62 175 ALA A CA 1
ATOM 1416 C C . ALA A 1 175 ? -25.725 -7.119 58.012 1.00 66.62 175 ALA A C 1
ATOM 1418 O O . ALA A 1 175 ? -24.659 -6.879 57.446 1.00 66.62 175 ALA A O 1
ATOM 1419 N N . LYS A 1 176 ? -26.849 -7.358 57.317 1.00 64.38 176 LYS A N 1
ATOM 1420 C CA . LYS A 1 176 ? -26.904 -7.321 55.844 1.00 64.38 176 LYS A CA 1
ATOM 1421 C C . LYS A 1 176 ? -26.673 -5.920 55.273 1.00 64.38 176 LYS A C 1
ATOM 1423 O O . LYS A 1 176 ? -26.021 -5.799 54.241 1.00 64.38 176 LYS A O 1
ATOM 1428 N N . LEU A 1 177 ? -27.172 -4.870 55.929 1.00 61.09 177 LEU A N 1
ATOM 1429 C CA . LEU A 1 177 ? -26.932 -3.483 55.514 1.00 61.09 177 LEU A CA 1
ATOM 1430 C C . LEU A 1 177 ? -25.470 -3.060 55.715 1.00 61.09 177 LEU A C 1
ATOM 1432 O O . LEU A 1 177 ? -24.909 -2.410 54.839 1.00 61.09 177 LEU A O 1
ATOM 1436 N N . GLN A 1 178 ? -24.833 -3.474 56.814 1.00 64.56 178 GLN A N 1
ATOM 1437 C CA . GLN A 1 178 ? -23.407 -3.212 57.049 1.00 64.56 178 GLN A CA 1
ATOM 1438 C C . GLN A 1 178 ? -22.508 -3.934 56.034 1.00 64.56 178 GLN A 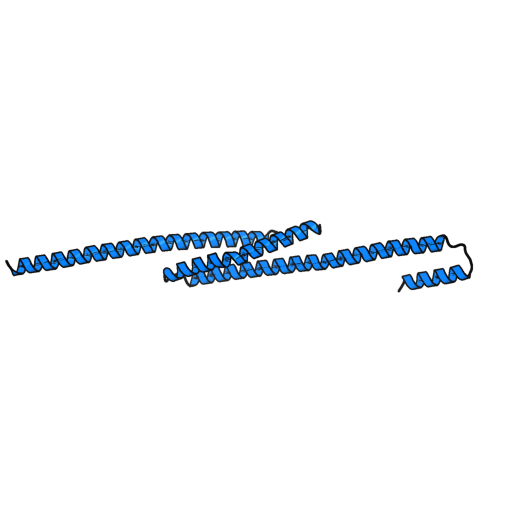C 1
ATOM 1440 O O . GLN A 1 178 ? -21.527 -3.357 55.57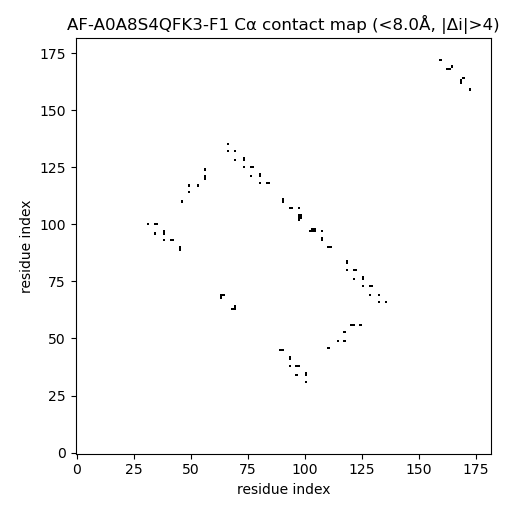3 1.00 64.56 178 GLN A O 1
ATOM 1445 N N . ALA A 1 179 ? -22.871 -5.153 55.627 1.00 63.38 179 ALA A N 1
ATOM 1446 C CA . ALA A 1 179 ? -22.153 -5.893 54.588 1.00 63.38 179 ALA A CA 1
ATOM 1447 C C . ALA A 1 179 ? -22.318 -5.294 53.177 1.00 63.38 179 ALA A C 1
ATOM 1449 O O . ALA A 1 179 ? -21.471 -5.528 52.328 1.00 63.38 179 ALA A O 1
ATOM 1450 N N . MET A 1 180 ? -23.379 -4.518 52.920 1.00 56.78 180 MET A N 1
ATOM 1451 C CA . MET A 1 180 ? -23.561 -3.784 51.657 1.00 56.78 180 MET A CA 1
ATOM 1452 C C . MET A 1 180 ? -22.788 -2.451 51.604 1.00 56.78 180 MET A C 1
ATOM 1454 O O . MET A 1 180 ? -22.719 -1.843 50.539 1.00 56.78 180 MET A O 1
ATOM 1458 N N . GLN A 1 181 ? -22.238 -1.978 52.730 1.00 51.88 181 GLN A N 1
ATOM 1459 C CA . GLN A 1 181 ? -21.445 -0.741 52.825 1.00 51.88 181 GLN A CA 1
ATOM 1460 C C . GLN A 1 181 ? -19.922 -0.961 52.759 1.00 51.88 181 GLN A C 1
ATOM 1462 O O . GLN A 1 181 ? -19.187 0.026 52.733 1.00 51.88 181 GLN A O 1
ATOM 1467 N N . SER A 1 182 ? -19.454 -2.215 52.774 1.00 39.94 182 SER A N 1
ATOM 1468 C CA . SER A 1 182 ? -18.035 -2.591 52.617 1.00 39.94 182 SER A CA 1
ATOM 1469 C C . SER A 1 182 ? -17.758 -3.071 51.199 1.00 39.94 182 SER A C 1
ATOM 1471 O O . SER A 1 182 ? -16.645 -2.791 50.711 1.00 39.94 182 SER A O 1
#

Organism: Owenia fusiformis (NCBI:txid6347)

InterPro domains:
  IPR052403 LINC complex-associated protein [PTHR47535] (26-168)